Protein AF-A0A950E273-F1 (afdb_monomer)

Foldseek 3Di:
DLVVVLVVVLVVCCVPVNQAFDQFQQLATDGPVLVSVLSNVLSVLLVLLVLLLLLQLLLQCLLVVHNVSSVVVSVVLLVLLVVLQVPFFALVLLLLRSNNSNVQSSQVRHPRRDRPSSVSNNVSSVVSNCVSNVSSVVSVVPDDPPPPDPDDDDDPVSVVVVVVVVVVVSVVSSVCSHDHAQLQAQVLVQVSVQSSLFSLVVVLCVQQPHDDDVPDTWPKGKGKAAPPDHRTGFAKIKIWIWTFDDDPPDPPTDTDTWIWIWGAGSQQKIKTAGDCVRQHDQWDAGNVRDIDGRCNGIRIHGDHSD

Secondary structure (DSSP, 8-state):
-HHHHHHHHHHHHHHHHTT--EE-TTS-EE-HHHHHHHHHHHHHHHHHHHHHHHHHHHHHHHHHT-HHHHHHHHHHHHHHHHHHHHH---HHHHHHSTTGGGGGGGGGGSSS---HHHHHHHHHHHHHHHHHHHHHHHHHHT--SS-----S---THHHHHHHHHHHHHHHHHHHHTTSS--S-BHHHHHHHHHHHHHHHHHHHHHHTT----TT---EEEEEEEESSS-SBSSEEEEEEEEEEE--TT-SS-EEEEEEEEEEE-TTSEEEEE--HHHH--SEEE-TTS-EEE-TTTEEEEE----

Structure (mmCIF, N/CA/C/O backbone):
data_AF-A0A950E273-F1
#
_entry.id   AF-A0A950E273-F1
#
loop_
_atom_site.group_PDB
_atom_site.id
_atom_site.type_symbol
_atom_site.label_atom_id
_atom_site.label_alt_id
_atom_site.label_comp_id
_atom_site.label_asym_id
_atom_site.label_entity_id
_atom_site.label_seq_id
_atom_site.pdbx_PDB_ins_code
_atom_site.Cartn_x
_atom_site.Cartn_y
_atom_site.Cartn_z
_atom_site.occupancy
_atom_site.B_iso_or_equiv
_atom_site.auth_seq_id
_atom_site.auth_comp_id
_atom_site.auth_asym_id
_atom_site.auth_atom_id
_atom_site.pdbx_PDB_model_num
ATOM 1 N N . MET A 1 1 ? 21.286 -9.571 0.169 1.00 80.62 1 MET A N 1
ATOM 2 C CA . MET A 1 1 ? 20.815 -8.384 0.919 1.00 80.62 1 MET A CA 1
ATOM 3 C C . MET A 1 1 ? 19.339 -8.497 1.303 1.00 80.62 1 MET A C 1
ATOM 5 O O . MET A 1 1 ? 19.049 -8.475 2.486 1.00 80.62 1 MET A O 1
ATOM 9 N N . THR A 1 2 ? 18.413 -8.677 0.353 1.00 83.56 2 THR A N 1
ATOM 10 C CA . THR A 1 2 ? 16.958 -8.773 0.620 1.00 83.56 2 THR A CA 1
ATOM 11 C C . THR A 1 2 ? 16.583 -9.858 1.629 1.00 83.56 2 THR A C 1
ATOM 13 O O . THR A 1 2 ? 15.857 -9.578 2.570 1.00 83.56 2 THR A O 1
ATOM 16 N N . LEU A 1 3 ? 17.144 -11.065 1.504 1.00 87.56 3 LEU A N 1
ATOM 17 C CA . LEU A 1 3 ? 16.910 -12.150 2.467 1.00 87.56 3 LEU A CA 1
ATOM 18 C C . LEU A 1 3 ? 17.392 -11.812 3.885 1.00 87.56 3 LEU A C 1
ATOM 20 O O . LEU A 1 3 ? 16.745 -12.195 4.852 1.00 87.56 3 LEU A O 1
ATOM 24 N N . LEU A 1 4 ? 18.499 -11.071 4.012 1.00 90.31 4 LEU A N 1
ATOM 25 C CA . LEU A 1 4 ? 19.020 -10.633 5.311 1.00 90.31 4 LEU A CA 1
ATOM 26 C C . LEU A 1 4 ? 18.093 -9.600 5.953 1.00 90.31 4 LEU A C 1
ATOM 28 O O . LEU A 1 4 ? 17.789 -9.731 7.131 1.00 90.31 4 LEU A O 1
ATOM 32 N N . LEU A 1 5 ? 17.600 -8.628 5.177 1.00 90.06 5 LEU A N 1
ATOM 33 C CA . LEU A 1 5 ? 16.612 -7.644 5.642 1.00 90.06 5 LEU A CA 1
ATOM 34 C C . LEU A 1 5 ? 15.279 -8.311 6.016 1.00 90.06 5 LEU A C 1
ATOM 36 O O . LEU A 1 5 ? 14.646 -7.961 7.015 1.00 90.06 5 LEU A O 1
ATOM 40 N N . GLY A 1 6 ? 14.875 -9.319 5.240 1.00 88.81 6 GLY A N 1
ATOM 41 C CA . GLY A 1 6 ? 13.717 -10.151 5.544 1.00 88.81 6 GLY A CA 1
ATOM 42 C C . GLY A 1 6 ? 13.872 -10.890 6.863 1.00 88.81 6 GLY A C 1
ATOM 43 O O . GLY A 1 6 ? 13.037 -10.747 7.752 1.00 88.81 6 GLY A O 1
ATOM 44 N N . ALA A 1 7 ? 14.983 -11.602 7.037 1.00 91.00 7 ALA A N 1
ATOM 45 C CA . ALA A 1 7 ? 15.278 -12.301 8.279 1.00 91.00 7 ALA A CA 1
ATOM 46 C C . ALA A 1 7 ? 15.378 -11.336 9.471 1.00 91.00 7 ALA A C 1
ATOM 48 O O . ALA A 1 7 ? 14.769 -11.591 10.506 1.00 91.00 7 ALA A O 1
ATOM 49 N N . SER A 1 8 ? 16.079 -10.205 9.331 1.00 93.38 8 SER A N 1
ATOM 50 C CA . SER A 1 8 ? 16.252 -9.247 10.426 1.00 93.38 8 SER A CA 1
ATOM 51 C C . SER A 1 8 ? 14.933 -8.604 10.847 1.00 93.38 8 SER A C 1
ATOM 53 O O . SER A 1 8 ? 14.687 -8.468 12.041 1.00 93.38 8 SER A O 1
ATOM 55 N N . SER A 1 9 ? 14.065 -8.242 9.895 1.00 90.81 9 SER A N 1
ATOM 56 C CA . SER A 1 9 ? 12.744 -7.674 10.204 1.00 90.81 9 SER A CA 1
ATOM 57 C C . SER A 1 9 ? 11.818 -8.690 10.879 1.00 90.81 9 SER A C 1
ATOM 59 O O . SER A 1 9 ? 11.137 -8.343 11.843 1.00 90.81 9 SER A O 1
ATOM 61 N N . LEU A 1 10 ? 11.839 -9.954 10.442 1.00 91.00 10 LEU A N 1
ATOM 62 C CA . LEU A 1 10 ? 11.078 -11.036 11.072 1.00 91.00 10 LEU A CA 1
ATOM 63 C C . LEU A 1 10 ? 11.570 -11.325 12.495 1.00 91.00 10 LEU A C 1
ATOM 65 O O . LEU A 1 10 ? 10.756 -11.424 13.413 1.00 91.00 10 LEU A O 1
ATOM 69 N N . ILE A 1 11 ? 12.889 -11.407 12.694 1.00 91.69 11 ILE A N 1
ATOM 70 C CA . ILE A 1 11 ? 13.495 -11.608 14.018 1.00 91.69 11 ILE A CA 1
ATOM 71 C C . ILE A 1 11 ? 13.160 -10.429 14.934 1.00 91.69 11 ILE A C 1
ATOM 73 O O . ILE A 1 11 ? 12.719 -10.644 16.059 1.00 91.69 11 ILE A O 1
ATOM 77 N N . ALA A 1 12 ? 13.298 -9.190 14.455 1.00 90.44 12 ALA A N 1
ATOM 78 C CA . ALA A 1 12 ? 12.942 -8.006 15.230 1.00 90.44 12 ALA A CA 1
ATOM 79 C C . ALA A 1 12 ? 11.455 -8.007 15.622 1.00 90.44 12 ALA A C 1
ATOM 81 O O . ALA A 1 12 ? 11.131 -7.741 16.776 1.00 90.44 12 ALA A O 1
ATOM 82 N N . GLY A 1 13 ? 10.554 -8.367 14.701 1.00 86.81 13 GLY A N 1
ATOM 83 C CA . GLY A 1 13 ? 9.124 -8.497 14.988 1.00 86.81 13 GLY A CA 1
ATOM 84 C C . GLY A 1 13 ? 8.827 -9.557 16.052 1.00 86.81 13 GLY A C 1
ATOM 85 O O . GLY A 1 13 ? 8.054 -9.301 16.972 1.00 86.81 13 GLY A O 1
ATOM 86 N N . LEU A 1 14 ? 9.491 -10.714 15.979 1.00 90.06 14 LEU A N 1
ATOM 87 C CA . LEU A 1 14 ? 9.375 -11.772 16.986 1.00 90.06 14 LEU A CA 1
ATOM 88 C C . LEU A 1 14 ? 9.888 -11.330 18.360 1.00 90.06 14 LEU A C 1
ATOM 90 O O . LEU A 1 14 ? 9.247 -11.625 19.364 1.00 90.06 14 LEU A O 1
ATOM 94 N N . VAL A 1 15 ? 11.008 -10.608 18.410 1.00 91.88 15 VAL A N 1
ATOM 95 C CA . VAL A 1 15 ? 11.603 -10.129 19.668 1.00 91.88 15 VAL A CA 1
ATOM 96 C C . VAL A 1 15 ? 10.765 -9.013 20.298 1.00 91.88 15 VAL A C 1
ATOM 98 O O . VAL A 1 15 ? 10.577 -9.009 21.511 1.00 91.88 15 VAL A O 1
ATOM 101 N N . LEU A 1 16 ? 10.247 -8.076 19.496 1.00 87.56 16 LEU A N 1
ATOM 102 C CA . LEU A 1 16 ? 9.512 -6.906 19.992 1.00 87.56 16 LEU A CA 1
ATOM 103 C C . LEU A 1 16 ? 8.042 -7.203 20.314 1.00 87.56 16 LEU A C 1
ATOM 105 O O . LEU A 1 16 ? 7.515 -6.672 21.289 1.00 87.56 16 LEU A O 1
ATOM 109 N N . VAL A 1 17 ? 7.368 -8.013 19.491 1.00 85.56 17 VAL A N 1
ATOM 110 C CA . VAL A 1 17 ? 5.922 -8.277 19.616 1.00 85.56 17 VAL A CA 1
ATOM 111 C C . VAL A 1 17 ? 5.639 -9.640 20.247 1.00 85.56 17 VAL A C 1
ATOM 113 O O . VAL A 1 17 ? 4.625 -9.809 20.924 1.00 85.56 17 VAL A O 1
ATOM 116 N N . GLY A 1 18 ? 6.515 -10.626 20.055 1.00 85.44 18 GLY A N 1
ATOM 117 C CA . GLY A 1 18 ? 6.329 -11.973 20.592 1.00 85.44 18 GLY A CA 1
ATOM 118 C C . GLY A 1 18 ? 5.072 -12.668 20.059 1.00 85.44 18 GLY A C 1
ATOM 119 O O . GLY A 1 18 ? 4.736 -12.586 18.879 1.00 85.44 18 GLY A O 1
ATOM 120 N N . ALA A 1 19 ? 4.367 -13.374 20.946 1.00 85.69 19 ALA A N 1
ATOM 121 C CA . ALA A 1 19 ? 3.166 -14.151 20.621 1.00 85.69 19 ALA A CA 1
ATOM 122 C C . ALA A 1 19 ? 1.853 -13.342 20.721 1.00 85.69 19 ALA A C 1
ATOM 124 O O . ALA A 1 19 ? 0.769 -13.921 20.819 1.00 85.69 19 ALA A O 1
ATOM 125 N N . HIS A 1 20 ? 1.923 -12.009 20.731 1.00 85.69 20 HIS A N 1
ATOM 126 C CA . HIS A 1 20 ? 0.742 -11.156 20.843 1.00 85.69 20 HIS A CA 1
ATOM 127 C C . HIS A 1 20 ? 0.031 -10.992 19.496 1.00 85.69 20 HIS A C 1
ATOM 129 O O . HIS A 1 20 ? 0.669 -10.822 18.460 1.00 85.69 20 HIS A O 1
ATOM 135 N N . ALA A 1 21 ? -1.304 -11.053 19.501 1.00 87.50 21 ALA A N 1
ATOM 136 C CA . ALA A 1 21 ? -2.101 -10.809 18.301 1.00 87.50 21 ALA A CA 1
ATOM 137 C C . ALA A 1 21 ? -1.913 -9.363 17.815 1.00 87.50 21 ALA A C 1
ATOM 139 O O . ALA A 1 21 ? -1.885 -8.435 18.623 1.00 87.50 21 ALA A O 1
ATOM 140 N N . LEU A 1 22 ? -1.815 -9.178 16.497 1.00 88.06 22 LEU A N 1
ATOM 141 C CA . LEU A 1 22 ? -1.609 -7.867 15.880 1.00 88.06 22 LEU A CA 1
ATOM 142 C C . LEU A 1 22 ? -2.856 -7.420 15.125 1.00 88.06 22 LEU A C 1
ATOM 144 O O . LEU A 1 22 ? -3.582 -8.238 14.559 1.00 88.06 22 LEU A O 1
ATOM 148 N N . VAL A 1 23 ? -3.072 -6.110 15.081 1.00 90.06 23 VAL A N 1
ATOM 149 C CA . VAL A 1 23 ? -4.131 -5.499 14.275 1.00 90.06 23 VAL A CA 1
ATOM 150 C C . VAL A 1 23 ? -3.709 -5.515 12.807 1.00 90.06 23 VAL A C 1
ATOM 152 O O . VAL A 1 23 ? -2.601 -5.105 12.469 1.00 90.06 23 VAL A O 1
ATOM 155 N N . ASN A 1 24 ? -4.577 -6.027 11.940 1.00 91.88 24 ASN A N 1
ATOM 156 C CA . ASN A 1 24 ? -4.358 -6.046 10.497 1.00 91.88 24 ASN A CA 1
ATOM 157 C C . ASN A 1 24 ? -4.830 -4.740 9.825 1.00 91.88 24 ASN A C 1
ATOM 159 O O . ASN A 1 24 ? -5.367 -3.854 10.489 1.00 91.88 24 ASN A O 1
ATOM 163 N N . LEU A 1 25 ? -4.678 -4.616 8.502 1.00 90.56 25 LEU A N 1
ATOM 164 C CA . LEU A 1 25 ? -5.137 -3.441 7.736 1.00 90.56 25 LEU A CA 1
ATOM 1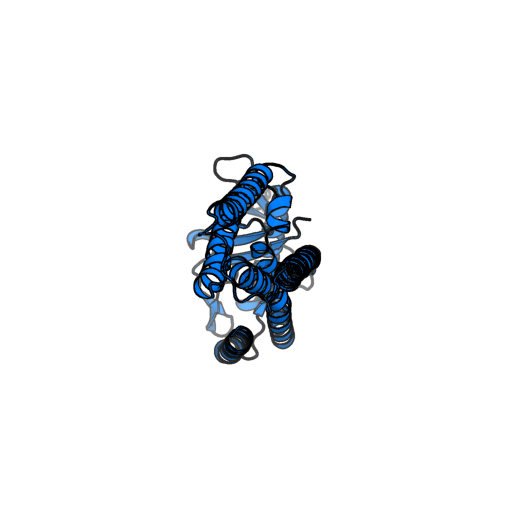65 C C . LEU A 1 25 ? -6.670 -3.372 7.607 1.00 90.56 25 LEU A C 1
ATOM 167 O O . LEU A 1 25 ? -7.197 -2.545 6.873 1.00 90.56 25 LEU A O 1
ATOM 171 N N . SER A 1 26 ? -7.389 -4.256 8.299 1.00 88.50 26 SER A N 1
ATOM 172 C CA . SER A 1 26 ? -8.829 -4.174 8.510 1.00 88.50 26 SER A CA 1
ATOM 173 C C . SER A 1 26 ? -9.211 -3.974 9.983 1.00 88.50 26 SER A C 1
ATOM 175 O O . SER A 1 26 ? -10.309 -4.349 10.397 1.00 88.50 26 SER A O 1
ATOM 177 N N . GLY A 1 27 ? -8.308 -3.473 10.828 1.00 86.00 27 GLY A N 1
ATOM 178 C CA . GLY A 1 27 ? -8.648 -3.180 12.222 1.00 86.00 27 GLY A CA 1
ATOM 179 C C . GLY A 1 27 ? -9.013 -4.412 13.065 1.00 86.00 27 GLY A C 1
ATOM 180 O O . GLY A 1 27 ? -9.563 -4.262 14.154 1.00 86.00 27 GLY A O 1
ATOM 181 N N . VAL A 1 28 ? -8.729 -5.630 12.583 1.00 89.00 28 VAL A N 1
ATOM 182 C CA . VAL A 1 28 ? -9.054 -6.895 13.261 1.00 89.00 28 VAL A CA 1
ATOM 183 C C . VAL A 1 28 ? -7.786 -7.539 13.813 1.00 89.00 28 VAL A C 1
ATOM 185 O O . VAL A 1 28 ? -6.755 -7.603 13.137 1.00 89.00 28 VAL A O 1
ATOM 188 N N . LEU A 1 29 ? -7.874 -8.075 15.032 1.00 90.00 29 LEU A N 1
ATOM 189 C CA . LEU A 1 29 ? -6.807 -8.881 15.618 1.00 90.00 29 LEU A CA 1
ATOM 190 C C . LEU A 1 29 ? -6.603 -10.174 14.826 1.00 90.00 29 LEU A C 1
ATOM 192 O O . LEU A 1 29 ? -7.515 -10.978 14.650 1.00 90.00 29 LEU A O 1
ATOM 196 N N . THR A 1 30 ? -5.374 -10.380 14.375 1.00 91.56 30 THR A N 1
ATOM 197 C CA . THR A 1 30 ? -4.950 -11.551 13.612 1.00 91.56 30 THR A CA 1
ATOM 198 C C . THR A 1 30 ? -3.894 -12.318 14.397 1.00 91.56 30 THR A C 1
ATOM 200 O O . THR A 1 30 ? -3.083 -11.730 15.118 1.00 91.56 30 THR A O 1
ATOM 203 N N . SER A 1 31 ? -3.910 -13.649 14.278 1.00 92.75 31 SER A N 1
ATOM 204 C CA . SER A 1 31 ? -2.966 -14.503 14.995 1.00 92.75 31 SER A CA 1
ATOM 205 C C . SER A 1 31 ? -1.511 -14.195 14.598 1.00 92.75 31 SER A C 1
ATOM 207 O O . SER A 1 31 ? -1.240 -13.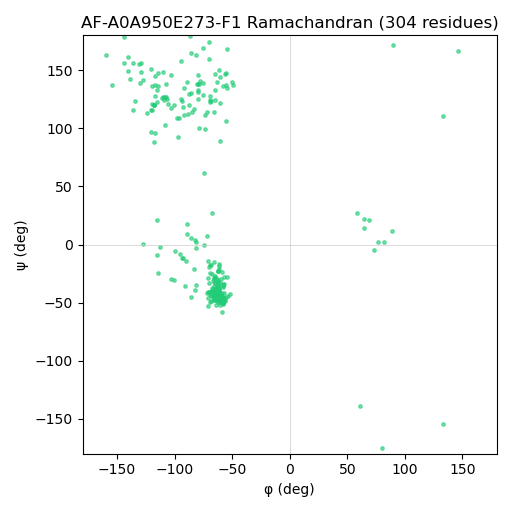931 13.420 1.00 92.75 31 SER A O 1
ATOM 209 N N . PRO A 1 32 ? -0.557 -14.274 15.546 1.00 90.88 32 PRO A N 1
ATOM 210 C CA . PRO A 1 32 ? 0.851 -13.975 15.276 1.00 90.88 32 PRO A CA 1
ATOM 211 C C . PRO A 1 32 ? 1.431 -14.845 14.155 1.00 90.88 32 PRO A C 1
ATOM 213 O O . PRO A 1 32 ? 2.112 -14.341 13.270 1.00 90.88 32 PRO A O 1
ATOM 216 N N . GLY A 1 33 ? 1.102 -16.144 14.144 1.00 90.75 33 GLY A N 1
ATOM 217 C CA . GLY A 1 33 ? 1.584 -17.081 13.124 1.00 90.75 33 GLY A CA 1
ATOM 218 C C . GLY A 1 33 ? 1.116 -16.721 11.712 1.00 90.75 33 GLY A C 1
ATOM 219 O O . GLY A 1 33 ? 1.899 -16.791 10.767 1.00 90.75 33 GLY A O 1
ATOM 220 N N . ARG A 1 34 ? -0.134 -16.256 11.565 1.00 92.62 34 ARG A N 1
ATOM 221 C CA . ARG A 1 34 ? -0.638 -15.770 10.276 1.00 92.62 34 ARG A CA 1
ATOM 222 C C . ARG A 1 34 ? 0.078 -14.490 9.857 1.00 92.62 34 ARG A C 1
ATOM 224 O O . ARG A 1 34 ? 0.478 -14.393 8.704 1.00 92.62 34 ARG A O 1
ATOM 231 N N . MET A 1 35 ? 0.279 -13.541 10.770 1.00 91.88 35 MET A N 1
ATOM 232 C CA . MET A 1 35 ? 1.007 -12.303 10.465 1.00 91.88 35 MET A CA 1
ATOM 233 C C . MET A 1 35 ? 2.458 -12.576 10.057 1.00 91.88 35 MET A C 1
ATOM 235 O O . MET A 1 35 ? 2.934 -12.000 9.086 1.00 91.88 35 MET A O 1
ATOM 239 N N . LEU A 1 36 ? 3.136 -13.510 10.728 1.00 92.12 36 LEU A N 1
ATOM 240 C CA . LEU A 1 36 ? 4.488 -13.934 10.367 1.00 92.12 36 LEU A CA 1
ATOM 241 C C . LEU A 1 36 ? 4.535 -14.533 8.958 1.00 92.12 36 LEU A C 1
ATOM 243 O O . LEU A 1 36 ? 5.383 -14.145 8.154 1.00 92.12 36 LEU A O 1
ATOM 247 N N . ALA A 1 37 ? 3.603 -15.438 8.641 1.00 93.38 37 ALA A N 1
ATOM 248 C CA . ALA A 1 37 ? 3.506 -16.037 7.313 1.00 93.38 37 ALA A CA 1
ATOM 249 C C . ALA A 1 37 ? 3.233 -14.982 6.228 1.00 93.38 37 ALA A C 1
ATOM 251 O O . ALA A 1 37 ? 3.892 -14.988 5.191 1.00 93.38 37 ALA A O 1
ATOM 252 N N . LEU A 1 38 ? 2.317 -14.039 6.478 1.00 94.00 38 LEU A N 1
ATOM 253 C CA . LEU A 1 38 ? 2.014 -12.945 5.550 1.00 94.00 38 LEU A CA 1
ATOM 254 C C . LEU A 1 38 ? 3.227 -12.037 5.314 1.00 94.00 38 LEU A C 1
ATOM 256 O O . LEU A 1 38 ? 3.509 -11.681 4.170 1.00 94.00 38 LEU A O 1
ATOM 260 N N . THR A 1 39 ? 3.992 -11.715 6.358 1.00 93.44 39 THR A N 1
ATOM 261 C CA . THR A 1 39 ? 5.232 -10.936 6.225 1.00 93.44 39 THR A CA 1
ATOM 262 C C . THR A 1 39 ? 6.278 -11.685 5.399 1.00 93.44 39 THR A C 1
ATOM 264 O O . THR A 1 39 ? 6.898 -11.093 4.516 1.00 93.44 39 THR A O 1
ATOM 267 N N . ALA A 1 40 ? 6.448 -12.993 5.616 1.00 93.06 40 ALA A N 1
ATOM 268 C CA . ALA A 1 40 ? 7.359 -13.811 4.812 1.00 93.06 40 ALA A CA 1
ATOM 269 C C . ALA A 1 40 ? 6.935 -13.865 3.331 1.00 93.06 40 ALA A C 1
ATOM 271 O O . ALA A 1 40 ? 7.767 -13.674 2.444 1.00 93.06 40 ALA A O 1
ATOM 272 N N . VAL A 1 41 ? 5.639 -14.049 3.054 1.00 94.38 41 VAL A N 1
ATOM 273 C CA . VAL A 1 41 ? 5.083 -14.008 1.689 1.00 94.38 41 VAL A CA 1
ATOM 274 C C . VAL A 1 41 ? 5.303 -12.640 1.040 1.00 94.38 41 VAL A C 1
ATOM 276 O O . VAL A 1 41 ? 5.672 -12.571 -0.129 1.00 94.38 41 VAL A O 1
ATOM 279 N N . SER A 1 42 ? 5.151 -11.555 1.796 1.00 93.94 42 SER A N 1
ATOM 280 C CA . SER A 1 42 ? 5.375 -10.192 1.296 1.00 93.94 42 SER A CA 1
ATOM 281 C C . SER A 1 42 ? 6.825 -9.979 0.862 1.00 93.94 42 SER A C 1
ATOM 283 O O . SER A 1 42 ? 7.075 -9.451 -0.219 1.00 93.94 42 SER A O 1
ATOM 285 N N . TRP A 1 43 ? 7.791 -10.488 1.635 1.00 94.00 43 TRP A N 1
ATOM 286 C CA . TRP A 1 43 ? 9.201 -10.484 1.236 1.00 94.00 43 TRP A CA 1
ATOM 287 C C . TRP A 1 43 ? 9.464 -11.276 -0.046 1.00 94.00 43 TRP A C 1
ATOM 289 O O . TRP A 1 43 ? 10.252 -10.823 -0.877 1.00 94.00 43 TRP A O 1
ATOM 299 N N . LEU A 1 44 ? 8.803 -12.425 -0.229 1.00 92.94 44 LEU A N 1
ATOM 300 C CA . LEU A 1 44 ? 8.914 -13.214 -1.460 1.00 92.94 44 LEU A CA 1
ATOM 301 C C . LEU A 1 44 ? 8.350 -12.462 -2.670 1.00 92.94 44 LEU A C 1
ATOM 303 O O . LEU A 1 44 ? 8.984 -12.458 -3.722 1.00 92.94 44 LEU A O 1
ATOM 307 N N . ILE A 1 45 ? 7.210 -11.783 -2.516 1.00 93.06 45 ILE A N 1
ATOM 308 C CA . ILE A 1 45 ? 6.613 -10.955 -3.577 1.00 93.06 45 ILE A CA 1
ATOM 309 C C . ILE A 1 45 ? 7.576 -9.834 -3.984 1.00 93.06 45 ILE A C 1
ATOM 311 O O . ILE A 1 45 ? 7.806 -9.629 -5.175 1.00 93.06 45 ILE A O 1
ATOM 315 N N . CYS A 1 46 ? 8.226 -9.181 -3.017 1.00 93.25 46 CYS A N 1
ATOM 316 C CA . CYS A 1 46 ? 9.201 -8.119 -3.276 1.00 93.25 46 CYS A CA 1
ATOM 317 C C . CYS A 1 46 ? 10.481 -8.594 -3.991 1.00 93.25 46 CYS A C 1
ATOM 319 O O . CYS A 1 46 ? 11.218 -7.762 -4.521 1.00 93.25 46 CYS A O 1
ATOM 321 N N . LEU A 1 47 ? 10.774 -9.902 -4.058 1.00 93.44 47 LEU A N 1
ATOM 322 C CA . LEU A 1 47 ? 11.931 -10.396 -4.819 1.00 93.44 47 LEU A CA 1
ATOM 323 C C . LEU A 1 47 ? 11.786 -10.139 -6.318 1.00 93.44 47 LEU A C 1
ATOM 325 O O . LEU A 1 47 ? 12.780 -9.896 -6.997 1.00 93.44 47 LEU A O 1
ATOM 329 N N . LEU A 1 48 ? 10.565 -10.175 -6.839 1.00 93.06 48 LEU A N 1
ATOM 330 C CA . LEU A 1 48 ? 10.318 -10.050 -8.266 1.00 93.06 48 LEU A CA 1
ATOM 331 C C . LEU A 1 48 ? 10.615 -8.638 -8.819 1.00 93.06 48 LEU A C 1
ATOM 333 O O . LEU A 1 48 ? 11.385 -8.548 -9.779 1.00 93.06 48 LEU A O 1
ATOM 337 N N . PRO A 1 49 ? 10.125 -7.530 -8.222 1.00 92.62 49 PRO A N 1
ATOM 338 C CA . PRO A 1 49 ? 10.528 -6.191 -8.650 1.00 92.62 49 PRO A CA 1
ATOM 339 C C . PRO A 1 49 ? 12.012 -5.908 -8.379 1.00 92.62 49 PRO A C 1
ATOM 341 O O . PRO A 1 49 ? 12.657 -5.215 -9.168 1.00 92.62 49 PRO A O 1
ATOM 344 N N . VAL A 1 50 ? 12.614 -6.505 -7.338 1.00 93.94 50 VAL A N 1
ATOM 345 C CA . VAL A 1 50 ? 14.078 -6.457 -7.149 1.00 93.94 50 VAL A CA 1
ATOM 346 C C . VAL A 1 50 ? 14.790 -7.102 -8.337 1.00 93.94 50 VAL A C 1
ATOM 348 O O . VAL A 1 50 ? 15.710 -6.504 -8.895 1.00 93.94 50 VAL A O 1
ATOM 351 N N . LEU A 1 51 ? 14.348 -8.284 -8.776 1.00 94.81 51 LEU A N 1
ATOM 352 C CA . LEU A 1 51 ? 14.906 -8.947 -9.952 1.00 94.81 51 LEU A CA 1
ATOM 353 C C . LEU A 1 51 ? 14.727 -8.101 -11.220 1.00 94.81 51 LEU A C 1
ATOM 355 O O . LEU A 1 51 ? 15.664 -7.999 -12.014 1.00 94.81 51 LEU A O 1
ATOM 359 N N . ALA A 1 52 ? 13.595 -7.412 -11.378 1.00 91.56 52 ALA A N 1
ATOM 360 C CA . ALA A 1 52 ? 13.387 -6.472 -12.478 1.00 91.56 52 ALA A CA 1
ATOM 361 C C . ALA A 1 52 ? 14.431 -5.338 -12.470 1.00 91.56 52 ALA A C 1
ATOM 363 O O . ALA A 1 52 ? 15.119 -5.145 -13.478 1.00 91.56 52 ALA A O 1
ATOM 364 N N . TYR A 1 53 ? 14.664 -4.676 -11.332 1.00 92.38 53 TYR A N 1
ATOM 365 C CA . TYR A 1 53 ? 15.722 -3.661 -11.212 1.00 92.38 53 TYR A CA 1
ATOM 366 C C . TYR A 1 53 ? 17.131 -4.229 -11.437 1.00 92.38 53 TYR A C 1
ATOM 368 O O . TYR A 1 53 ? 17.960 -3.578 -12.075 1.00 92.38 53 TYR A O 1
ATOM 376 N N . THR A 1 54 ? 17.415 -5.458 -10.992 1.00 94.25 54 THR A N 1
ATOM 377 C CA . THR A 1 54 ? 18.713 -6.097 -11.280 1.00 94.25 54 THR A CA 1
ATOM 378 C C . THR A 1 54 ? 18.887 -6.425 -12.764 1.00 94.25 54 THR A C 1
ATOM 380 O O . THR A 1 54 ? 19.969 -6.232 -13.311 1.00 94.25 54 THR A O 1
ATOM 383 N N . SER A 1 55 ? 17.827 -6.849 -13.457 1.00 92.44 55 SER A N 1
ATOM 384 C CA . SER A 1 55 ? 17.874 -7.101 -14.902 1.00 92.44 55 SER A CA 1
ATOM 385 C C . SER A 1 55 ? 18.113 -5.811 -15.691 1.00 92.44 55 SER A C 1
ATOM 387 O O . SER A 1 55 ? 18.868 -5.807 -16.666 1.00 92.44 55 SER A O 1
ATOM 389 N N . LEU A 1 56 ? 17.548 -4.695 -15.221 1.00 90.31 56 LEU A N 1
ATOM 390 C CA . LEU A 1 56 ? 17.814 -3.364 -15.752 1.00 90.31 56 LEU A CA 1
ATOM 391 C C . LEU A 1 56 ? 19.275 -2.949 -15.514 1.00 90.31 56 LEU A C 1
ATOM 393 O O . LEU A 1 56 ? 19.912 -2.424 -16.424 1.00 90.31 56 LEU A O 1
ATOM 397 N N . ALA A 1 57 ? 19.832 -3.247 -14.335 1.00 92.31 57 ALA A N 1
ATOM 398 C CA . ALA A 1 57 ? 21.244 -3.013 -14.018 1.00 92.31 57 ALA A CA 1
ATOM 399 C C . ALA A 1 57 ? 22.170 -3.738 -15.003 1.00 92.31 57 ALA A C 1
ATOM 401 O O . ALA A 1 57 ? 23.110 -3.150 -15.547 1.00 92.31 57 ALA A O 1
ATOM 402 N N . ILE A 1 58 ? 21.858 -5.010 -15.278 1.00 92.62 58 ILE A N 1
ATOM 403 C CA . ILE A 1 58 ? 22.564 -5.831 -16.265 1.00 92.62 58 ILE A CA 1
ATOM 404 C C . ILE A 1 58 ? 22.461 -5.184 -17.646 1.00 92.62 58 ILE A C 1
ATOM 406 O O . ILE A 1 58 ? 23.488 -4.987 -18.293 1.00 92.62 58 ILE A O 1
ATOM 410 N N . LEU A 1 59 ? 21.261 -4.787 -18.081 1.00 88.38 59 LEU A N 1
ATOM 411 C CA . LEU A 1 59 ? 21.071 -4.142 -19.379 1.00 88.38 59 LEU A CA 1
ATOM 412 C C . LEU A 1 59 ? 21.911 -2.870 -19.523 1.00 88.38 59 LEU A C 1
ATOM 414 O O . LEU A 1 59 ? 22.616 -2.721 -20.523 1.00 88.38 59 LEU A O 1
ATOM 418 N N . VAL A 1 60 ? 21.872 -1.971 -18.536 1.00 86.56 60 VAL A N 1
ATOM 419 C CA . VAL A 1 60 ? 22.632 -0.713 -18.578 1.00 86.56 60 VAL A CA 1
ATOM 420 C C . VAL A 1 60 ? 24.135 -0.986 -18.563 1.00 86.56 60 VAL A C 1
ATOM 422 O O . VAL A 1 60 ? 24.867 -0.400 -19.364 1.00 86.56 60 VAL A O 1
ATOM 425 N N . SER A 1 61 ? 24.600 -1.920 -17.730 1.00 88.50 61 SER A N 1
ATOM 426 C CA . SER A 1 61 ? 26.006 -2.338 -17.688 1.00 88.50 61 SER A CA 1
ATOM 427 C C . SER A 1 61 ? 26.474 -2.865 -19.048 1.00 88.50 61 SER A C 1
ATOM 429 O O . SER A 1 61 ? 27.459 -2.387 -19.619 1.00 88.50 61 SER A O 1
ATOM 431 N N . VAL A 1 62 ? 25.711 -3.794 -19.631 1.00 87.38 62 VAL A N 1
ATOM 432 C CA . VAL A 1 62 ? 26.023 -4.411 -20.923 1.00 87.38 62 VAL A CA 1
ATOM 433 C C . VAL A 1 62 ? 26.011 -3.369 -22.028 1.00 87.38 62 VAL A C 1
ATOM 435 O O . VAL A 1 62 ? 26.968 -3.307 -22.800 1.00 87.38 62 VAL A O 1
ATOM 438 N N . ALA A 1 63 ? 24.975 -2.533 -22.101 1.00 84.62 63 ALA A N 1
ATOM 439 C CA . ALA A 1 63 ? 24.824 -1.514 -23.133 1.00 84.62 63 ALA A CA 1
ATOM 440 C C . ALA A 1 63 ? 25.959 -0.479 -23.096 1.00 84.62 63 ALA A C 1
ATOM 442 O O . ALA A 1 63 ? 26.510 -0.148 -24.147 1.00 84.62 63 ALA A O 1
ATOM 443 N N . THR A 1 64 ? 26.349 -0.028 -21.902 1.00 81.94 64 THR A N 1
ATOM 444 C CA . THR A 1 64 ? 27.343 1.044 -21.712 1.00 81.94 64 THR A CA 1
ATOM 445 C C . THR A 1 64 ? 28.787 0.556 -21.611 1.00 81.94 64 THR A C 1
ATOM 447 O O . THR A 1 64 ? 29.701 1.364 -21.742 1.00 81.94 64 THR A O 1
ATOM 450 N N . ARG A 1 65 ? 29.006 -0.752 -21.406 1.00 84.75 65 ARG A N 1
ATOM 451 C CA . ARG A 1 65 ? 30.320 -1.343 -21.079 1.00 84.75 65 ARG A CA 1
ATOM 452 C C . ARG A 1 65 ? 30.930 -0.755 -19.799 1.00 84.75 65 ARG A C 1
ATOM 454 O O . ARG A 1 65 ? 32.148 -0.722 -19.659 1.00 84.75 65 ARG A O 1
ATOM 461 N N . ASN A 1 66 ? 30.092 -0.283 -18.876 1.00 84.19 66 ASN A N 1
ATOM 462 C CA . ASN A 1 66 ? 30.531 0.338 -17.634 1.00 84.19 66 ASN A CA 1
ATOM 463 C C . ASN A 1 66 ? 29.699 -0.170 -16.448 1.00 84.19 66 ASN A C 1
ATOM 465 O O . ASN A 1 66 ? 28.499 0.097 -16.351 1.00 84.19 66 ASN A O 1
ATOM 469 N N . GLY A 1 67 ? 30.359 -0.861 -15.514 1.00 85.94 67 GLY A N 1
ATOM 470 C CA . GLY A 1 67 ? 29.721 -1.377 -14.302 1.00 85.94 67 GLY A CA 1
ATOM 471 C C . GLY A 1 67 ? 29.150 -0.279 -13.398 1.00 85.94 67 GLY A C 1
ATOM 472 O O . GLY A 1 67 ? 28.096 -0.481 -12.802 1.00 85.94 67 GLY A O 1
ATOM 473 N N . ILE A 1 68 ? 29.773 0.907 -13.361 1.00 88.75 68 ILE A N 1
ATOM 474 C CA . ILE A 1 68 ? 29.295 2.057 -12.574 1.00 88.75 68 ILE A CA 1
ATOM 475 C C . ILE A 1 68 ? 27.933 2.521 -13.098 1.00 88.75 68 ILE A C 1
ATOM 477 O O . ILE A 1 68 ? 27.003 2.721 -12.320 1.00 88.75 68 ILE A O 1
ATOM 481 N N . LEU A 1 69 ? 27.780 2.629 -14.422 1.00 83.06 69 LEU A N 1
ATOM 482 C CA . LEU A 1 69 ? 26.494 2.979 -15.033 1.00 83.06 69 LEU A CA 1
ATOM 483 C C . LEU A 1 69 ? 25.453 1.875 -14.825 1.00 83.06 69 LEU A C 1
ATOM 485 O O . LEU A 1 69 ? 24.277 2.185 -14.654 1.00 83.06 69 LEU A O 1
ATOM 489 N N . GLY A 1 70 ? 25.880 0.610 -14.760 1.00 86.12 70 GLY A N 1
ATOM 490 C CA . GLY A 1 70 ? 25.029 -0.511 -14.359 1.00 86.12 70 GLY A CA 1
ATOM 491 C C . GLY A 1 70 ? 24.393 -0.337 -12.977 1.00 86.12 70 GLY A C 1
ATOM 492 O O . GLY A 1 70 ? 23.250 -0.733 -12.790 1.00 86.12 70 GLY A O 1
ATOM 493 N N . VAL A 1 71 ? 25.092 0.297 -12.031 1.00 89.50 71 VAL A N 1
ATOM 494 C CA . VAL A 1 71 ? 24.565 0.578 -10.684 1.00 89.50 71 VAL A CA 1
ATOM 495 C C . VAL A 1 71 ? 23.762 1.883 -10.649 1.00 89.50 71 VAL A C 1
ATOM 497 O O . VAL A 1 71 ? 22.666 1.916 -10.092 1.00 89.50 71 VAL A O 1
ATOM 500 N N . LEU A 1 72 ? 24.273 2.955 -11.263 1.00 89.31 72 LEU A N 1
ATOM 501 C CA . LEU A 1 72 ? 23.622 4.272 -11.242 1.00 89.31 72 LEU A CA 1
ATOM 502 C C . LEU A 1 72 ? 22.326 4.316 -12.064 1.00 89.31 72 LEU A C 1
ATOM 504 O O . LEU A 1 72 ? 21.394 5.023 -11.694 1.00 89.31 72 LEU A O 1
ATOM 508 N N . GLY A 1 73 ? 22.242 3.562 -13.163 1.00 86.12 73 GLY A N 1
ATOM 509 C CA . GLY A 1 73 ? 21.073 3.547 -14.046 1.00 86.12 73 GLY A CA 1
ATOM 510 C C . GLY A 1 73 ? 19.778 3.144 -13.328 1.00 86.12 73 GLY A C 1
ATOM 511 O O . GLY A 1 73 ? 18.841 3.942 -13.298 1.00 86.12 73 GLY A O 1
ATOM 512 N N . PRO A 1 74 ? 19.711 1.951 -12.708 1.00 88.62 74 PRO A N 1
ATOM 513 C CA . PRO A 1 74 ? 18.556 1.522 -11.921 1.00 88.62 74 PRO A CA 1
ATOM 514 C C . PRO A 1 74 ? 18.219 2.471 -10.773 1.00 88.62 74 PRO A C 1
ATOM 516 O O . PRO A 1 74 ? 17.042 2.688 -10.515 1.00 88.62 74 PRO A O 1
ATOM 519 N N . LEU A 1 75 ? 19.227 3.061 -10.118 1.00 90.12 75 LEU A N 1
ATOM 520 C CA . LEU A 1 75 ? 19.015 4.037 -9.048 1.00 90.12 75 LEU A CA 1
ATOM 521 C C . LEU A 1 75 ? 18.269 5.276 -9.562 1.00 90.12 75 LEU A C 1
ATOM 523 O O . LEU A 1 75 ? 17.286 5.694 -8.958 1.00 90.12 75 LEU A O 1
ATOM 527 N N . LEU A 1 76 ? 18.701 5.840 -10.693 1.00 87.69 76 LEU A N 1
ATOM 528 C CA . LEU A 1 76 ? 18.030 6.989 -11.305 1.00 87.69 76 LEU A CA 1
ATOM 529 C C . LEU A 1 76 ? 16.609 6.639 -11.752 1.00 87.69 76 LEU A C 1
ATOM 531 O O . LEU A 1 76 ? 15.691 7.424 -11.528 1.00 87.69 76 LEU A O 1
ATOM 535 N N . VAL A 1 77 ? 16.413 5.456 -12.342 1.00 85.62 77 VAL A N 1
ATOM 536 C CA . VAL A 1 77 ? 15.076 4.987 -12.730 1.00 85.62 77 VAL A CA 1
ATOM 537 C C . VAL A 1 77 ? 14.178 4.837 -11.504 1.00 85.62 77 VAL A C 1
ATOM 539 O O . VAL A 1 77 ? 13.058 5.329 -11.541 1.00 85.62 77 VAL A O 1
ATOM 542 N N . ALA A 1 78 ? 14.674 4.255 -10.409 1.00 87.56 78 ALA A N 1
ATOM 543 C CA . ALA A 1 78 ? 13.918 4.113 -9.166 1.00 87.56 78 ALA A CA 1
ATOM 544 C C . ALA A 1 78 ? 13.522 5.472 -8.561 1.00 87.56 78 ALA A C 1
ATOM 546 O O . ALA A 1 78 ? 12.388 5.647 -8.121 1.00 87.56 78 ALA A O 1
ATOM 547 N N . LEU A 1 79 ? 14.421 6.462 -8.589 1.00 87.75 79 LEU A N 1
ATOM 548 C CA . LEU A 1 79 ? 14.108 7.824 -8.139 1.00 87.75 79 LEU A CA 1
ATOM 549 C C . LEU A 1 79 ? 13.032 8.480 -9.014 1.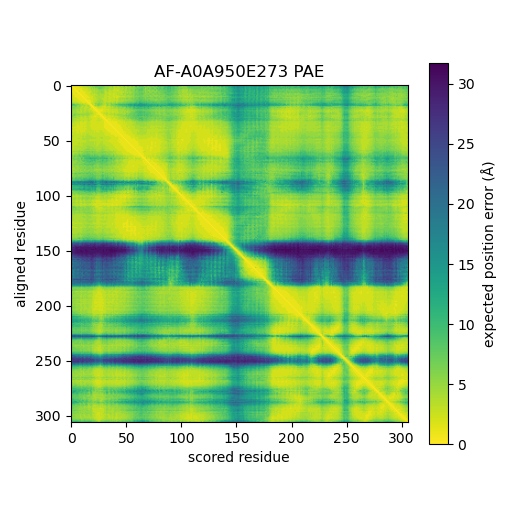00 87.75 79 LEU A C 1
ATOM 551 O O . LEU A 1 79 ? 12.134 9.143 -8.497 1.00 87.75 79 LEU A O 1
ATOM 555 N N . ILE A 1 80 ? 13.091 8.271 -10.331 1.00 82.50 80 ILE A N 1
ATOM 556 C CA . ILE A 1 80 ? 12.071 8.770 -11.260 1.00 82.50 80 ILE A CA 1
ATOM 557 C C . ILE A 1 80 ? 10.727 8.091 -10.995 1.00 82.50 80 ILE A C 1
ATOM 559 O O . ILE A 1 80 ? 9.718 8.784 -10.915 1.00 82.50 80 ILE A O 1
ATOM 563 N N . THR A 1 81 ? 10.691 6.766 -10.823 1.00 81.38 81 THR A N 1
ATOM 564 C CA . THR A 1 81 ? 9.436 6.065 -10.520 1.00 81.38 81 THR A CA 1
ATOM 565 C C . THR A 1 81 ? 8.850 6.530 -9.193 1.00 81.38 81 THR A C 1
ATOM 567 O O . THR A 1 81 ? 7.661 6.800 -9.130 1.00 81.38 81 THR A O 1
ATOM 570 N N . GLN A 1 82 ? 9.687 6.739 -8.174 1.00 84.06 82 GLN A N 1
ATOM 571 C CA . GLN A 1 82 ? 9.242 7.239 -6.874 1.00 84.06 82 GLN A CA 1
ATOM 572 C C . GLN A 1 82 ? 8.661 8.659 -6.962 1.00 84.06 82 GLN A C 1
ATOM 574 O O . GLN A 1 82 ? 7.676 8.976 -6.299 1.00 84.06 82 GLN A O 1
ATOM 579 N N . LEU A 1 83 ? 9.244 9.521 -7.802 1.00 81.62 83 LEU A N 1
ATOM 580 C CA . LEU A 1 83 ? 8.692 10.849 -8.066 1.00 81.62 83 LEU A CA 1
ATOM 581 C C . LEU A 1 83 ? 7.342 10.767 -8.796 1.00 81.62 83 LEU A C 1
ATOM 583 O O . LEU A 1 83 ? 6.425 11.527 -8.483 1.00 81.62 83 LEU A O 1
ATOM 587 N N . LEU A 1 84 ? 7.211 9.843 -9.753 1.00 77.44 84 LEU A N 1
ATOM 588 C CA . LEU A 1 84 ? 5.955 9.603 -10.464 1.00 77.44 84 LEU A CA 1
ATOM 589 C C . LEU A 1 84 ? 4.867 9.067 -9.525 1.00 77.44 84 LEU A C 1
ATOM 591 O O . LEU A 1 84 ? 3.738 9.540 -9.629 1.00 77.44 84 LEU A O 1
ATOM 595 N N . ASP A 1 85 ? 5.216 8.192 -8.578 1.00 74.12 85 ASP A N 1
ATOM 596 C CA . ASP A 1 85 ? 4.294 7.665 -7.560 1.00 74.12 85 ASP A CA 1
ATOM 597 C C . ASP A 1 85 ? 3.778 8.755 -6.601 1.00 74.12 85 ASP A C 1
ATOM 599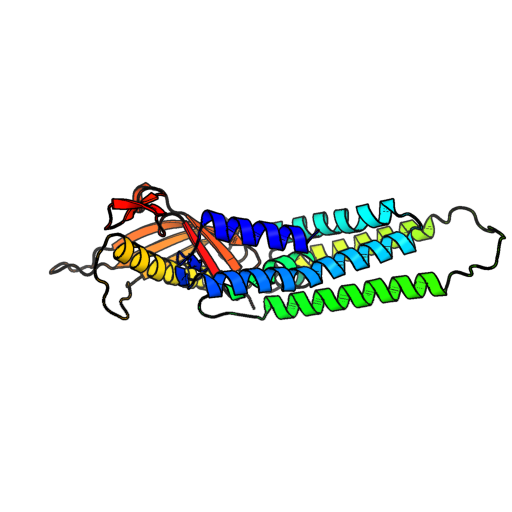 O O . ASP A 1 85 ? 2.673 8.660 -6.065 1.00 74.12 85 ASP A O 1
ATOM 603 N N . LEU A 1 86 ? 4.560 9.821 -6.388 1.00 75.06 86 LEU A N 1
ATOM 604 C CA . LEU A 1 86 ? 4.170 10.939 -5.524 1.00 75.06 86 LEU A CA 1
ATOM 605 C C . LEU A 1 86 ? 3.244 11.946 -6.229 1.00 75.06 86 LEU A C 1
ATOM 607 O O . LEU A 1 86 ? 2.383 12.554 -5.592 1.00 75.06 86 LEU A O 1
ATOM 611 N N . ILE A 1 87 ? 3.443 12.165 -7.533 1.00 72.12 87 ILE A N 1
ATOM 612 C CA . ILE A 1 87 ? 2.770 13.234 -8.295 1.00 72.12 87 ILE A CA 1
ATOM 613 C C . ILE A 1 87 ? 1.586 12.698 -9.111 1.00 72.12 87 ILE A C 1
ATOM 615 O O . ILE A 1 87 ? 0.614 13.423 -9.364 1.00 72.12 87 ILE A O 1
ATOM 619 N N . GLY A 1 88 ? 1.664 11.448 -9.560 1.00 65.50 88 GLY A N 1
ATOM 620 C CA . GLY A 1 88 ? 0.687 10.857 -10.453 1.00 65.50 88 GLY A CA 1
ATOM 621 C C . GLY A 1 88 ? -0.691 10.730 -9.805 1.00 65.50 88 GLY A C 1
ATOM 622 O O . GLY A 1 88 ? -0.837 10.450 -8.618 1.00 65.50 88 GLY A O 1
ATOM 623 N N . LYS A 1 89 ? -1.744 10.865 -10.616 1.00 65.06 89 LYS A N 1
ATOM 624 C CA . LYS A 1 89 ? -3.129 10.607 -10.178 1.00 65.06 89 LYS A CA 1
ATOM 625 C C . LYS A 1 89 ? -3.760 9.412 -10.892 1.00 65.06 89 LYS A C 1
ATOM 627 O O . LYS A 1 89 ? -4.695 8.825 -10.358 1.00 65.06 89 LYS A O 1
ATOM 632 N N . GLY A 1 90 ? -3.280 9.071 -12.087 1.00 68.62 90 GLY A N 1
ATOM 633 C CA . GLY A 1 90 ? -3.840 8.032 -12.947 1.00 68.62 90 GLY A CA 1
ATOM 634 C C . GLY A 1 90 ? -3.422 6.625 -12.530 1.00 68.62 90 GLY A C 1
ATOM 635 O O . GLY A 1 90 ? -2.237 6.352 -12.355 1.00 68.62 90 GLY A O 1
ATOM 636 N N . LEU A 1 91 ? -4.397 5.722 -12.425 1.00 70.56 91 LEU A N 1
ATOM 637 C CA . LEU A 1 91 ? -4.207 4.327 -12.015 1.00 70.56 91 LEU A CA 1
ATOM 638 C C . LEU A 1 91 ? -3.236 3.559 -12.930 1.00 70.56 91 LEU A C 1
ATOM 640 O O . LEU A 1 91 ? -2.381 2.823 -12.456 1.00 70.56 91 LEU A O 1
ATOM 644 N N . ILE A 1 92 ? -3.346 3.765 -14.245 1.00 70.25 92 ILE A N 1
ATOM 645 C CA . ILE A 1 92 ? -2.671 2.939 -15.257 1.00 70.25 92 ILE A CA 1
ATOM 646 C C . ILE A 1 92 ? -1.150 3.075 -15.185 1.00 70.25 92 ILE A C 1
ATOM 648 O O . ILE A 1 92 ? -0.443 2.080 -15.301 1.00 70.25 92 ILE A O 1
ATOM 652 N N . VAL A 1 93 ? -0.633 4.294 -15.004 1.00 69.12 93 VAL A N 1
ATOM 653 C CA . VAL A 1 93 ? 0.822 4.476 -14.988 1.00 69.12 93 VAL A CA 1
ATOM 654 C C . VAL A 1 93 ? 1.430 3.915 -13.720 1.00 69.12 93 VAL A C 1
ATOM 656 O O . VAL A 1 93 ? 2.429 3.216 -13.830 1.00 69.12 93 VAL A O 1
ATOM 659 N N . HIS A 1 94 ? 0.804 4.124 -12.559 1.00 73.56 94 HIS A N 1
ATOM 660 C CA . HIS A 1 94 ? 1.294 3.530 -11.316 1.00 73.56 94 HIS A CA 1
ATOM 661 C C . HIS A 1 94 ? 1.404 2.017 -11.444 1.00 73.56 94 HIS A C 1
ATOM 663 O O . HIS A 1 94 ? 2.468 1.474 -11.192 1.00 73.56 94 HIS A O 1
ATOM 669 N N . GLU A 1 95 ? 0.372 1.340 -11.946 1.00 72.00 95 GLU A N 1
ATOM 670 C CA . GLU A 1 95 ? 0.377 -0.122 -12.101 1.00 72.00 95 GLU A CA 1
ATOM 671 C C . GLU A 1 95 ? 1.462 -0.650 -13.063 1.00 72.00 95 GLU A C 1
ATOM 673 O O . GLU A 1 95 ? 1.864 -1.806 -12.965 1.00 72.00 95 GLU A O 1
ATOM 678 N N . LEU A 1 96 ? 1.970 0.175 -13.985 1.00 74.12 96 LEU A N 1
ATOM 679 C CA . LEU A 1 96 ? 3.021 -0.214 -14.938 1.00 74.12 96 LEU A CA 1
ATOM 680 C C . LEU A 1 96 ? 4.448 0.098 -14.455 1.00 74.12 96 LEU A C 1
ATOM 682 O O . LEU A 1 96 ? 5.419 -0.360 -15.072 1.00 74.12 96 LEU A O 1
ATOM 686 N N . LEU A 1 97 ? 4.602 0.876 -13.383 1.00 79.75 97 LEU A N 1
ATOM 687 C CA . LEU A 1 97 ? 5.908 1.188 -12.806 1.00 79.75 97 LEU A CA 1
ATOM 688 C C . LEU A 1 97 ? 6.447 -0.020 -12.028 1.00 79.75 97 LEU A C 1
ATOM 690 O O . LEU A 1 97 ? 5.736 -0.659 -11.265 1.00 79.75 97 LEU A O 1
ATOM 694 N N . ILE A 1 98 ? 7.747 -0.310 -12.156 1.00 81.06 98 ILE A N 1
ATOM 695 C CA . ILE A 1 98 ? 8.395 -1.357 -11.338 1.00 81.06 98 ILE A CA 1
ATOM 696 C C . ILE A 1 98 ? 8.334 -0.982 -9.843 1.00 81.06 98 ILE A C 1
ATOM 698 O O . ILE A 1 98 ? 8.277 -1.859 -8.985 1.00 81.06 98 ILE A O 1
ATOM 702 N N . GLY A 1 99 ? 8.342 0.322 -9.533 1.00 82.38 99 GLY A N 1
ATOM 703 C CA . GLY A 1 99 ? 8.244 0.851 -8.171 1.00 82.38 99 GLY A CA 1
ATOM 704 C C . GLY A 1 99 ? 6.966 0.426 -7.448 1.00 82.38 99 GLY A C 1
ATOM 705 O O . GLY A 1 99 ? 7.044 -0.062 -6.325 1.00 82.38 99 GLY A O 1
ATOM 706 N N . SER A 1 100 ? 5.815 0.496 -8.113 1.00 82.56 100 SER A N 1
ATOM 707 C CA . SER A 1 100 ? 4.526 0.193 -7.481 1.00 82.56 100 SER A CA 1
ATOM 708 C C . SER A 1 100 ? 4.333 -1.279 -7.129 1.00 82.56 100 SER A C 1
ATOM 710 O O . SER A 1 100 ? 3.612 -1.613 -6.189 1.00 82.56 100 SER A O 1
ATOM 712 N N . ALA A 1 101 ? 5.031 -2.184 -7.822 1.00 87.88 101 ALA A N 1
ATOM 713 C CA . ALA A 1 101 ? 5.007 -3.608 -7.509 1.00 87.88 101 ALA A CA 1
ATOM 714 C C . ALA A 1 101 ? 5.541 -3.911 -6.093 1.00 87.88 101 ALA A C 1
ATOM 716 O O . ALA A 1 101 ? 5.194 -4.949 -5.526 1.00 87.88 101 ALA A O 1
ATOM 717 N N . PHE A 1 102 ? 6.328 -3.005 -5.490 1.00 89.31 102 PHE A N 1
ATOM 718 C CA . PHE A 1 102 ? 6.740 -3.112 -4.085 1.00 89.31 102 PHE A CA 1
ATOM 719 C C . PHE A 1 102 ? 5.596 -2.917 -3.090 1.00 89.31 102 PHE A C 1
ATOM 721 O O . PHE A 1 102 ? 5.731 -3.347 -1.948 1.00 89.31 102 PHE A O 1
ATOM 728 N N . ASP A 1 103 ? 4.474 -2.331 -3.506 1.00 87.88 103 ASP A N 1
ATOM 729 C CA . ASP A 1 103 ? 3.323 -2.068 -2.646 1.00 87.88 103 ASP A CA 1
ATOM 730 C C . ASP A 1 103 ? 2.200 -3.108 -2.791 1.00 87.88 103 ASP A C 1
ATOM 732 O O . ASP A 1 103 ? 1.240 -3.091 -2.018 1.00 87.88 103 ASP A O 1
ATOM 736 N N . GLY A 1 104 ? 2.306 -4.058 -3.726 1.00 88.00 104 GLY A N 1
ATOM 737 C CA . GLY A 1 104 ? 1.222 -5.006 -4.015 1.00 88.00 104 GLY A CA 1
ATOM 738 C C . GLY A 1 104 ? 0.845 -5.926 -2.844 1.00 88.00 104 GLY A C 1
ATOM 739 O O . GLY A 1 104 ? -0.278 -6.420 -2.778 1.00 88.00 104 GLY A O 1
ATOM 740 N N . TRP A 1 105 ? 1.750 -6.146 -1.887 1.00 92.31 105 TRP A N 1
ATOM 741 C CA . TRP A 1 105 ? 1.539 -7.062 -0.760 1.00 92.31 105 TRP A CA 1
ATOM 742 C C . TRP A 1 105 ? 0.509 -6.570 0.270 1.00 92.31 105 TRP A C 1
ATOM 744 O O . TRP A 1 105 ? -0.028 -7.389 1.018 1.00 92.31 105 TRP A O 1
ATOM 754 N N . HIS A 1 106 ? 0.194 -5.270 0.319 1.00 91.75 106 HIS A N 1
ATOM 755 C CA . HIS A 1 106 ? -0.687 -4.702 1.348 1.00 91.75 106 HIS A CA 1
ATOM 756 C C . HIS A 1 106 ? -2.078 -5.351 1.370 1.00 91.75 106 HIS A C 1
ATOM 758 O O . HIS A 1 106 ? -2.638 -5.588 2.443 1.00 91.75 106 HIS A O 1
ATOM 764 N N . GLY A 1 107 ? -2.616 -5.726 0.203 1.00 90.62 107 GLY A N 1
ATOM 765 C CA . GLY A 1 107 ? -3.914 -6.399 0.103 1.00 90.62 107 GLY A CA 1
ATOM 766 C C . GLY A 1 107 ? -4.000 -7.699 0.908 1.00 90.62 107 GLY A C 1
ATOM 767 O O . GLY A 1 107 ? -5.072 -8.035 1.415 1.00 90.62 107 GLY A O 1
ATOM 768 N N . LEU A 1 108 ? -2.873 -8.386 1.123 1.00 93.12 108 LEU A N 1
ATOM 769 C CA . LEU A 1 108 ? -2.794 -9.635 1.889 1.00 93.12 108 LEU A CA 1
ATOM 770 C C . LEU A 1 108 ? -3.077 -9.454 3.387 1.00 93.12 108 LEU A C 1
ATOM 772 O O . LEU A 1 108 ? -3.511 -10.397 4.052 1.00 93.12 108 LEU A O 1
ATOM 776 N N . PHE A 1 109 ? -2.848 -8.250 3.915 1.00 93.75 109 PHE A N 1
ATOM 777 C CA . PHE A 1 109 ? -3.053 -7.906 5.325 1.00 93.75 109 PHE A CA 1
ATOM 778 C C . PHE A 1 109 ? -4.469 -7.406 5.620 1.00 93.75 109 PHE A C 1
ATOM 780 O O . PHE A 1 109 ? -4.739 -6.932 6.722 1.00 93.75 109 PHE A O 1
ATOM 787 N N . THR A 1 110 ? -5.388 -7.504 4.664 1.00 92.12 110 THR A N 1
ATOM 788 C CA . THR A 1 110 ? -6.795 -7.160 4.880 1.00 92.12 110 THR A CA 1
ATOM 789 C C . THR A 1 110 ? -7.618 -8.392 5.259 1.00 92.12 110 THR A C 1
ATOM 791 O O . THR A 1 110 ? -7.252 -9.538 4.996 1.00 92.12 110 THR A O 1
ATOM 794 N N . SER A 1 111 ? -8.759 -8.161 5.907 1.00 88.12 111 SER A N 1
ATOM 795 C CA . SER A 1 111 ? -9.715 -9.219 6.269 1.00 88.12 111 SER A CA 1
ATOM 796 C C . SER A 1 111 ? -10.270 -9.966 5.051 1.00 88.12 111 SER A C 1
ATOM 798 O O . SER A 1 111 ? -10.505 -11.169 5.140 1.00 88.12 111 SER A O 1
ATOM 800 N N . ASN A 1 112 ? -10.429 -9.264 3.925 1.00 89.38 112 ASN A N 1
ATOM 801 C CA . ASN A 1 112 ? -10.821 -9.809 2.628 1.00 89.38 112 ASN A CA 1
ATOM 802 C C . ASN A 1 112 ? -9.683 -9.554 1.630 1.00 89.38 112 ASN A C 1
ATOM 804 O O . ASN A 1 112 ? -9.696 -8.510 0.971 1.00 89.38 112 ASN A O 1
ATOM 808 N N . PRO A 1 113 ? -8.699 -10.468 1.538 1.00 89.75 113 PRO A N 1
ATOM 809 C CA . PRO A 1 113 ? -7.524 -10.263 0.709 1.00 89.75 113 PRO A CA 1
ATOM 810 C C . PRO A 1 113 ? -7.881 -10.028 -0.754 1.00 89.75 113 PRO A C 1
ATOM 812 O O . PRO A 1 113 ? -8.695 -10.749 -1.331 1.00 89.75 113 PRO A O 1
ATOM 815 N N . PHE A 1 114 ? -7.224 -9.048 -1.365 1.00 91.06 114 PHE A N 1
ATOM 816 C CA . PHE A 1 114 ? -7.286 -8.807 -2.801 1.00 91.06 114 PHE A CA 1
ATOM 817 C C . PHE A 1 114 ? -5.902 -9.001 -3.419 1.00 91.06 114 PHE A C 1
ATOM 819 O O . PHE A 1 114 ? -4.893 -8.568 -2.869 1.00 91.06 114 PHE A O 1
ATOM 826 N N . PHE A 1 115 ? -5.865 -9.669 -4.574 1.00 90.56 115 PHE A N 1
ATOM 827 C CA . PHE A 1 115 ? -4.625 -10.098 -5.233 1.00 90.56 115 PHE A CA 1
ATOM 828 C C . PHE A 1 115 ? -4.357 -9.376 -6.557 1.00 90.56 115 PHE A C 1
ATOM 830 O O . PHE A 1 115 ? -3.331 -9.627 -7.180 1.00 90.56 115 PHE A O 1
ATOM 837 N N . GLY A 1 116 ? -5.259 -8.493 -7.000 1.00 87.44 116 GLY A N 1
ATOM 838 C CA . GLY A 1 116 ? -5.147 -7.833 -8.304 1.00 87.44 116 GLY A CA 1
ATOM 839 C C . GLY A 1 116 ? -3.838 -7.055 -8.464 1.00 87.44 116 GLY A C 1
ATOM 840 O O . GLY A 1 116 ? -3.117 -7.281 -9.429 1.00 87.44 116 GLY A O 1
ATOM 841 N N . GLN A 1 117 ? -3.473 -6.242 -7.469 1.00 86.56 117 GLN A N 1
ATOM 842 C CA . GLN A 1 117 ? -2.214 -5.483 -7.461 1.00 86.56 117 GLN A CA 1
ATOM 843 C C . GLN A 1 117 ? -0.980 -6.397 -7.457 1.00 86.56 117 GLN A C 1
ATOM 845 O O . GLN A 1 117 ? -0.033 -6.166 -8.202 1.00 86.56 117 GLN A O 1
ATOM 850 N N . VAL A 1 118 ? -1.000 -7.482 -6.669 1.00 90.94 118 VAL A N 1
ATOM 851 C CA . VAL A 1 118 ? 0.084 -8.483 -6.673 1.00 90.94 118 VAL A CA 1
ATOM 852 C C . VAL A 1 118 ? 0.225 -9.110 -8.057 1.00 90.94 118 VAL A C 1
ATOM 854 O O . VAL A 1 118 ? 1.342 -9.257 -8.547 1.00 90.94 118 VAL A O 1
ATOM 857 N N . ALA A 1 119 ? -0.887 -9.477 -8.694 1.00 90.00 119 ALA A N 1
ATOM 858 C CA . ALA A 1 119 ? -0.880 -10.119 -10.002 1.00 90.00 119 ALA A CA 1
ATOM 859 C C . ALA A 1 119 ? -0.343 -9.177 -11.090 1.00 90.00 119 ALA A C 1
ATOM 861 O O . ALA A 1 119 ? 0.553 -9.569 -11.837 1.00 90.00 119 ALA A O 1
ATOM 862 N N . ILE A 1 120 ? -0.832 -7.933 -11.144 1.00 86.62 120 ILE A N 1
ATOM 863 C CA . ILE A 1 120 ? -0.390 -6.933 -12.125 1.00 86.62 120 ILE A CA 1
ATOM 864 C C . ILE A 1 120 ? 1.084 -6.587 -11.906 1.00 86.62 120 ILE A C 1
ATOM 866 O O . ILE A 1 120 ? 1.882 -6.750 -12.829 1.00 86.62 120 ILE A O 1
ATOM 870 N N . GLY A 1 121 ? 1.476 -6.226 -10.679 1.00 87.38 121 GLY A N 1
ATOM 871 C CA . GLY A 1 121 ? 2.871 -5.933 -10.347 1.00 87.38 121 GLY A CA 1
ATOM 872 C C . GLY A 1 121 ? 3.804 -7.114 -10.635 1.00 87.38 121 GLY A C 1
ATOM 873 O O . GLY A 1 121 ? 4.934 -6.922 -11.098 1.00 87.38 121 GLY A O 1
ATOM 874 N N . SER A 1 122 ? 3.316 -8.349 -10.456 1.00 90.31 122 SER A N 1
ATOM 875 C CA . SER A 1 122 ? 4.081 -9.547 -10.805 1.00 90.31 122 SER A CA 1
ATOM 876 C C . SER A 1 122 ? 4.274 -9.698 -12.312 1.00 90.31 122 SER A C 1
ATOM 878 O O . SER A 1 122 ? 5.398 -9.886 -12.778 1.00 90.31 122 SER A O 1
ATOM 880 N N . LEU A 1 123 ? 3.198 -9.570 -13.091 1.00 88.81 123 LEU A N 1
ATOM 881 C CA . LEU A 1 123 ? 3.246 -9.645 -14.554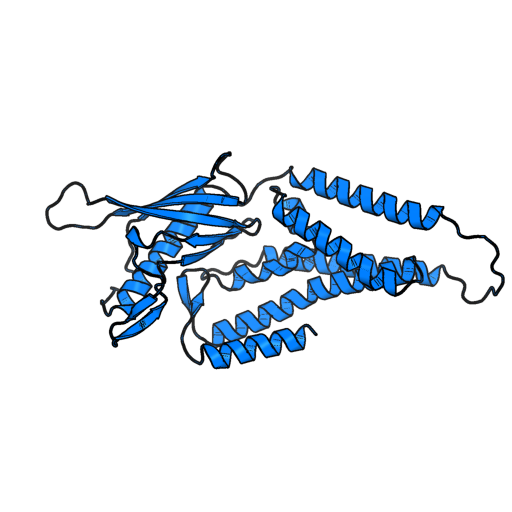 1.00 88.81 123 LEU A CA 1
ATOM 882 C C . LEU A 1 123 ? 4.155 -8.564 -15.146 1.00 88.81 123 LEU A C 1
ATOM 884 O O . LEU A 1 123 ? 4.990 -8.863 -16.002 1.00 88.81 123 LEU A O 1
ATOM 888 N N . VAL A 1 124 ? 4.038 -7.331 -14.653 1.00 86.69 124 VAL A N 1
ATOM 889 C CA . VAL A 1 124 ? 4.874 -6.196 -15.064 1.00 86.69 124 VAL A CA 1
ATOM 890 C C . VAL A 1 124 ? 6.343 -6.468 -14.749 1.00 86.69 124 VAL A C 1
ATOM 892 O O . VAL A 1 124 ? 7.199 -6.297 -15.618 1.00 86.69 124 VAL A O 1
ATOM 895 N N . SER A 1 125 ? 6.651 -6.974 -13.553 1.00 89.31 125 SER A N 1
ATOM 896 C CA . SER A 1 125 ? 8.025 -7.327 -13.178 1.00 89.31 125 SER A CA 1
ATOM 897 C C . SER A 1 125 ? 8.606 -8.423 -14.080 1.00 89.31 125 SER A C 1
ATOM 899 O O . SER A 1 125 ? 9.730 -8.279 -14.561 1.00 89.31 125 SER A O 1
ATOM 901 N N . VAL A 1 126 ? 7.846 -9.487 -14.378 1.00 91.31 126 VAL A N 1
ATOM 902 C CA . VAL A 1 126 ? 8.283 -10.542 -15.316 1.00 91.31 126 VAL A CA 1
ATOM 903 C C . VAL A 1 126 ? 8.515 -9.977 -16.718 1.00 91.31 126 VAL A C 1
ATOM 905 O O . VAL A 1 126 ? 9.526 -10.302 -17.344 1.00 91.31 126 VAL A O 1
ATOM 908 N N . ALA A 1 127 ? 7.623 -9.110 -17.204 1.00 86.25 127 ALA A N 1
ATOM 909 C CA . ALA A 1 127 ? 7.766 -8.475 -18.511 1.00 86.25 127 ALA A CA 1
ATOM 910 C C . ALA A 1 127 ? 9.052 -7.635 -18.598 1.00 86.25 127 ALA A C 1
ATOM 912 O O . ALA A 1 127 ? 9.799 -7.755 -19.572 1.00 86.25 127 ALA A O 1
ATOM 913 N N . TRP A 1 128 ? 9.360 -6.852 -17.558 1.00 84.31 128 TRP A N 1
ATOM 914 C CA . TRP A 1 128 ? 10.606 -6.088 -17.466 1.00 84.31 128 TRP A CA 1
ATOM 915 C C . TRP A 1 128 ? 11.845 -6.984 -17.429 1.00 84.31 128 TRP A C 1
ATOM 917 O O . TRP A 1 128 ? 12.797 -6.728 -18.168 1.00 84.31 128 TRP A O 1
ATOM 927 N N . ILE A 1 129 ? 11.823 -8.062 -16.638 1.00 90.56 129 ILE A N 1
ATOM 928 C CA . ILE A 1 129 ? 12.919 -9.042 -16.588 1.00 90.56 129 ILE A CA 1
ATOM 929 C C . ILE A 1 129 ? 13.169 -9.626 -17.981 1.00 90.56 129 ILE A C 1
ATOM 931 O O . ILE A 1 129 ? 14.299 -9.601 -18.478 1.00 90.56 129 ILE A O 1
ATOM 935 N N . ALA A 1 130 ? 12.115 -10.110 -18.641 1.00 89.88 130 ALA A N 1
ATOM 936 C CA . ALA A 1 130 ? 12.211 -10.706 -19.966 1.00 89.88 130 ALA A CA 1
ATOM 937 C C . ALA A 1 130 ? 12.743 -9.703 -21.002 1.00 89.88 130 ALA A C 1
ATOM 939 O O . ALA A 1 130 ? 13.657 -10.031 -21.764 1.00 89.88 130 ALA A O 1
ATOM 940 N N . ALA A 1 131 ? 12.228 -8.470 -21.006 1.00 84.31 131 ALA A N 1
ATOM 941 C CA . ALA A 1 131 ? 12.661 -7.417 -21.920 1.00 84.31 131 ALA A CA 1
ATOM 942 C C . ALA A 1 131 ? 14.141 -7.049 -21.719 1.00 84.31 131 ALA A C 1
ATOM 944 O O . ALA A 1 131 ? 14.916 -7.055 -22.682 1.00 84.31 131 ALA A O 1
ATOM 945 N N . CYS A 1 132 ? 14.557 -6.796 -20.474 1.00 86.38 132 CYS A N 1
ATOM 946 C CA . CYS A 1 132 ? 15.925 -6.403 -20.139 1.00 86.38 132 CYS A CA 1
ATOM 947 C C . CYS A 1 132 ? 16.945 -7.501 -20.450 1.00 86.38 132 CYS A C 1
ATOM 949 O O . CYS A 1 132 ? 17.993 -7.227 -21.046 1.00 86.38 132 CYS A O 1
ATOM 951 N N . LEU A 1 133 ? 16.642 -8.754 -20.100 1.00 91.06 133 LEU A N 1
ATOM 952 C CA . LEU A 1 133 ? 17.537 -9.880 -20.371 1.00 91.06 133 LEU A CA 1
ATOM 953 C C . LEU A 1 133 ? 17.615 -10.194 -21.869 1.00 91.06 133 LEU A C 1
ATOM 955 O O . LEU A 1 133 ? 18.712 -10.403 -22.389 1.00 91.06 133 LEU A O 1
ATOM 959 N N . THR A 1 134 ? 16.491 -10.142 -22.592 1.00 86.44 134 THR A N 1
ATOM 960 C CA . THR A 1 134 ? 16.477 -10.341 -24.052 1.00 86.44 134 THR A CA 1
ATOM 961 C C . THR A 1 134 ? 17.287 -9.256 -24.760 1.00 86.44 134 THR A C 1
ATOM 963 O O . THR A 1 134 ? 18.095 -9.559 -25.642 1.00 86.44 134 THR A O 1
ATOM 966 N N . ALA A 1 135 ? 17.124 -7.990 -24.366 1.00 82.06 135 ALA A N 1
ATOM 967 C CA . ALA A 1 135 ? 17.906 -6.886 -24.913 1.00 82.06 135 ALA A CA 1
ATOM 968 C C . ALA A 1 135 ? 19.405 -7.051 -24.614 1.00 82.06 135 ALA A C 1
ATOM 970 O O . ALA A 1 135 ? 20.223 -6.947 -25.530 1.00 82.06 135 ALA A O 1
ATOM 971 N N . SER A 1 136 ? 19.761 -7.401 -23.373 1.00 86.94 136 SER A N 1
ATOM 972 C CA . SER A 1 136 ? 21.148 -7.677 -22.970 1.00 86.94 136 SER A CA 1
ATOM 973 C C . SER A 1 136 ? 21.771 -8.788 -23.814 1.00 86.94 136 SER A C 1
ATOM 975 O O . SER A 1 136 ? 22.849 -8.615 -24.383 1.00 86.94 136 SER A O 1
ATOM 977 N N . TRP A 1 137 ? 21.059 -9.905 -23.966 1.00 88.94 137 TRP A N 1
ATOM 978 C CA . TRP A 1 137 ? 21.494 -11.050 -24.760 1.00 88.94 137 TRP A CA 1
ATOM 979 C C . TRP A 1 137 ? 21.679 -10.698 -26.240 1.00 88.94 137 TRP A C 1
ATOM 981 O O . TRP A 1 137 ? 22.690 -11.062 -26.841 1.00 88.94 137 TRP A O 1
ATOM 991 N N . ARG A 1 138 ? 20.755 -9.925 -26.831 1.00 86.31 138 ARG A N 1
ATOM 992 C CA . ARG A 1 138 ? 20.875 -9.453 -28.222 1.00 86.31 138 ARG A CA 1
ATOM 993 C C . ARG A 1 138 ? 22.084 -8.538 -28.412 1.00 86.31 138 ARG A C 1
ATOM 995 O O . ARG A 1 138 ? 22.770 -8.661 -29.425 1.00 86.31 138 ARG A O 1
ATOM 1002 N N . ILE A 1 139 ? 22.349 -7.636 -27.462 1.00 84.25 139 ILE A N 1
ATOM 1003 C CA . ILE A 1 139 ? 23.522 -6.750 -27.501 1.00 84.25 139 ILE A CA 1
ATOM 1004 C C . ILE A 1 139 ? 24.807 -7.574 -27.428 1.00 84.25 139 ILE A C 1
ATOM 1006 O O . ILE A 1 139 ? 25.726 -7.311 -28.198 1.00 84.25 139 ILE A O 1
ATOM 1010 N N . MET A 1 140 ? 24.873 -8.574 -26.545 1.00 85.88 140 MET A N 1
ATOM 1011 C CA . MET A 1 140 ? 26.044 -9.448 -26.437 1.00 85.88 140 MET A CA 1
ATOM 1012 C C . MET A 1 140 ? 26.266 -10.288 -27.695 1.00 85.88 140 MET A C 1
ATOM 1014 O O . MET A 1 140 ? 27.393 -10.371 -28.161 1.00 85.88 140 MET A O 1
ATOM 1018 N N . ARG A 1 141 ? 25.213 -10.863 -28.290 1.00 86.62 141 ARG A N 1
ATOM 1019 C CA . ARG A 1 141 ? 25.344 -11.686 -29.508 1.00 86.62 141 ARG A CA 1
ATOM 1020 C C . ARG A 1 141 ? 25.799 -10.916 -30.740 1.00 86.62 141 ARG A C 1
ATOM 1022 O O . ARG A 1 141 ? 26.403 -11.504 -31.622 1.00 86.62 141 ARG A O 1
ATOM 1029 N N . ARG A 1 142 ? 25.486 -9.623 -30.817 1.00 80.69 142 ARG A N 1
ATOM 1030 C CA . ARG A 1 142 ? 25.957 -8.749 -31.902 1.00 80.69 142 ARG A CA 1
ATOM 1031 C C . ARG A 1 142 ? 27.386 -8.245 -31.683 1.00 80.69 142 ARG A C 1
ATOM 1033 O O . ARG A 1 142 ? 27.878 -7.488 -32.512 1.00 80.69 142 ARG A O 1
ATOM 1040 N N . ARG A 1 143 ? 28.024 -8.574 -30.555 1.00 76.19 143 ARG A N 1
ATOM 1041 C CA . ARG A 1 143 ? 29.414 -8.201 -30.291 1.00 76.19 143 ARG A CA 1
ATOM 1042 C C . ARG A 1 143 ? 30.319 -9.318 -30.779 1.00 76.19 143 ARG A C 1
ATOM 1044 O O . ARG A 1 143 ? 30.362 -10.384 -30.177 1.00 76.19 143 ARG A O 1
ATOM 1051 N N . ASP A 1 144 ? 31.067 -9.034 -31.833 1.00 67.00 144 ASP A N 1
ATOM 1052 C CA . ASP A 1 144 ? 32.160 -9.893 -32.263 1.00 67.00 144 ASP A CA 1
ATOM 1053 C C . ASP A 1 144 ? 33.312 -9.765 -31.258 1.00 67.00 144 ASP A C 1
ATOM 1055 O O . ASP A 1 144 ? 33.911 -8.702 -31.098 1.00 67.00 144 ASP A O 1
ATOM 1059 N N . PHE A 1 145 ? 33.612 -10.850 -30.544 1.00 62.47 145 PHE A N 1
ATOM 1060 C CA . PHE A 1 145 ? 34.709 -10.913 -29.568 1.00 62.47 145 PHE A CA 1
ATOM 1061 C C . PHE A 1 145 ? 36.083 -11.164 -30.221 1.00 62.47 145 PHE A C 1
ATOM 1063 O O . PHE A 1 145 ? 37.078 -11.291 -29.515 1.00 62.47 145 PHE A O 1
ATOM 1070 N N . LEU A 1 146 ? 36.144 -11.249 -31.557 1.00 49.94 146 LEU A N 1
ATOM 1071 C CA . LEU A 1 146 ? 37.308 -11.755 -32.297 1.00 49.94 146 LEU A CA 1
ATOM 1072 C C . LEU A 1 146 ? 38.012 -10.724 -33.191 1.00 49.94 146 LEU A C 1
ATOM 1074 O O . LEU A 1 146 ? 39.108 -10.996 -33.671 1.00 49.94 146 LEU A O 1
ATOM 1078 N N . THR A 1 147 ? 37.462 -9.526 -33.396 1.00 54.41 147 THR A N 1
ATOM 1079 C CA . THR A 1 147 ? 38.153 -8.485 -34.172 1.00 54.41 147 THR A CA 1
ATOM 1080 C C . THR A 1 147 ? 38.876 -7.527 -33.233 1.00 54.41 147 THR A C 1
ATOM 1082 O O . THR A 1 147 ? 38.312 -6.531 -32.781 1.00 54.41 147 THR A O 1
ATOM 1085 N N . GLY A 1 148 ? 40.151 -7.811 -32.958 1.00 54.16 148 GLY A N 1
ATOM 1086 C CA . GLY A 1 148 ? 41.081 -6.939 -32.226 1.00 54.16 148 GLY A CA 1
ATOM 1087 C C . GLY A 1 148 ? 41.459 -5.641 -32.955 1.00 54.16 148 GLY A C 1
ATOM 1088 O O . GLY A 1 148 ? 42.536 -5.105 -32.721 1.00 54.16 148 GLY A O 1
ATOM 1089 N N . VAL A 1 149 ? 40.601 -5.122 -33.835 1.00 51.94 149 VAL A N 1
ATOM 1090 C CA . VAL A 1 149 ? 40.819 -3.852 -34.531 1.00 51.94 149 VAL A CA 1
ATOM 1091 C C . VAL A 1 149 ? 39.711 -2.894 -34.123 1.00 51.94 149 VAL A C 1
ATOM 1093 O O . VAL A 1 149 ? 38.605 -2.902 -34.663 1.00 51.94 149 VAL A O 1
ATOM 1096 N N . SER A 1 150 ? 40.017 -2.057 -33.136 1.00 58.84 150 SER A N 1
ATOM 1097 C CA . SER A 1 150 ? 39.243 -0.868 -32.793 1.00 58.84 150 SER A CA 1
ATOM 1098 C C . SER A 1 150 ? 39.211 0.086 -33.991 1.00 58.84 150 SER A C 1
ATOM 1100 O O . SER A 1 150 ? 40.073 0.950 -34.127 1.00 58.84 150 SER A O 1
ATOM 1102 N N . SER A 1 151 ? 38.227 -0.073 -34.874 1.00 50.69 151 SER A N 1
ATOM 1103 C CA . SER A 1 151 ? 37.940 0.883 -35.944 1.00 50.69 151 SER A CA 1
ATOM 1104 C C . SER A 1 151 ? 36.647 1.633 -35.620 1.00 50.69 151 SER A C 1
ATOM 1106 O O . SER A 1 151 ? 35.539 1.117 -35.738 1.00 50.69 151 SER A O 1
ATOM 1108 N N . GLY A 1 152 ? 36.809 2.872 -35.154 1.00 49.09 152 GLY A N 1
ATOM 1109 C CA . GLY A 1 152 ? 35.722 3.824 -34.930 1.00 49.09 152 GLY A CA 1
ATOM 1110 C C . GLY A 1 152 ? 35.829 4.512 -33.574 1.00 49.09 152 GLY A C 1
ATOM 1111 O O . GLY A 1 152 ? 35.619 3.884 -32.539 1.00 49.09 152 GLY A O 1
ATOM 1112 N N . GLY A 1 153 ? 36.143 5.812 -33.583 1.00 54.22 153 GLY A N 1
ATOM 1113 C CA . GLY A 1 153 ? 36.133 6.665 -32.390 1.00 54.22 153 GLY A CA 1
ATOM 1114 C C . GLY A 1 153 ? 34.787 6.637 -31.644 1.00 54.22 153 GLY A C 1
ATOM 1115 O O . GLY A 1 153 ? 33.796 6.120 -32.168 1.00 54.22 153 GLY A O 1
ATOM 1116 N N . PRO A 1 154 ? 34.721 7.182 -30.415 1.00 48.00 154 PRO A N 1
ATOM 1117 C CA . PRO A 1 154 ? 33.544 7.076 -29.557 1.00 48.00 154 PRO A CA 1
ATOM 1118 C C . PRO A 1 154 ? 32.295 7.604 -30.276 1.00 48.00 154 PRO A C 1
ATOM 1120 O O . PRO A 1 154 ? 32.116 8.804 -30.469 1.00 48.00 154 PRO A O 1
ATOM 1123 N N . SER A 1 155 ? 31.414 6.696 -30.703 1.00 59.84 155 SER A N 1
ATOM 1124 C CA . SER A 1 155 ? 30.164 7.064 -31.363 1.00 59.84 155 SER A CA 1
ATOM 1125 C C . SER A 1 155 ? 29.207 7.621 -30.300 1.00 59.84 155 SER A C 1
ATOM 1127 O O . SER A 1 155 ? 28.532 6.868 -29.594 1.00 59.84 155 SER A O 1
ATOM 1129 N N . TRP A 1 156 ? 29.116 8.949 -30.203 1.00 54.94 156 TRP A N 1
ATOM 1130 C CA . TRP A 1 156 ? 28.165 9.657 -29.331 1.00 54.94 156 TRP A CA 1
ATOM 1131 C C . TRP A 1 156 ? 26.693 9.358 -29.670 1.00 54.94 156 TRP A C 1
ATOM 1133 O O . TRP A 1 156 ? 25.802 9.549 -28.849 1.00 54.94 156 TRP A O 1
ATOM 1143 N N . ARG A 1 157 ? 26.415 8.807 -30.857 1.00 56.94 157 ARG A N 1
ATOM 1144 C CA . ARG A 1 157 ? 25.058 8.468 -31.313 1.00 56.94 157 ARG A CA 1
ATOM 1145 C C . ARG A 1 157 ? 24.392 7.372 -30.476 1.00 56.94 157 ARG A C 1
ATOM 1147 O O . ARG A 1 157 ? 23.178 7.397 -30.318 1.00 56.94 157 ARG A O 1
ATOM 1154 N N . ALA A 1 158 ? 25.157 6.416 -29.953 1.00 58.97 158 ALA A N 1
ATOM 1155 C CA . ALA A 1 158 ? 24.626 5.330 -29.130 1.00 58.97 158 ALA A CA 1
ATOM 1156 C C . ALA A 1 158 ? 24.160 5.801 -27.734 1.00 58.97 158 ALA A C 1
ATOM 1158 O O . ALA A 1 158 ? 22.994 5.564 -27.415 1.00 58.97 158 ALA A O 1
ATOM 1159 N N . PRO A 1 159 ? 24.977 6.515 -26.928 1.00 55.91 159 PRO A N 1
ATOM 1160 C CA . PRO A 1 159 ? 24.515 7.053 -25.649 1.00 55.91 159 PRO A CA 1
ATOM 1161 C C . PRO A 1 159 ? 23.403 8.095 -25.828 1.00 55.91 159 PRO A C 1
ATOM 1163 O O . PRO A 1 159 ? 22.435 8.058 -25.078 1.00 55.91 159 PRO A O 1
ATOM 1166 N N . ILE A 1 160 ? 23.457 8.944 -26.865 1.00 58.62 160 ILE A N 1
ATOM 1167 C CA . ILE A 1 160 ? 22.386 9.916 -27.154 1.00 58.62 160 ILE A CA 1
ATOM 1168 C C . ILE A 1 160 ? 21.061 9.215 -27.479 1.00 58.62 160 ILE A C 1
ATOM 1170 O O . ILE A 1 160 ? 20.024 9.635 -26.981 1.00 58.62 160 ILE A O 1
ATOM 1174 N N . LYS A 1 161 ? 21.065 8.130 -28.266 1.00 64.62 161 LYS A N 1
ATOM 1175 C CA . LYS A 1 161 ? 19.840 7.362 -28.553 1.00 64.62 161 LYS A CA 1
ATOM 1176 C C . LYS A 1 161 ? 19.268 6.695 -27.304 1.00 64.62 161 LYS A C 1
ATOM 1178 O O . LYS A 1 161 ? 18.057 6.703 -27.134 1.00 64.62 161 LYS A O 1
ATOM 1183 N N . VAL A 1 162 ? 20.115 6.145 -26.433 1.00 61.66 162 VAL A N 1
ATOM 1184 C CA . VAL A 1 162 ? 19.670 5.546 -25.161 1.00 61.66 162 VAL A CA 1
ATOM 1185 C C . VAL A 1 162 ? 19.057 6.608 -24.251 1.00 61.66 162 VAL A C 1
ATOM 1187 O O . VAL A 1 162 ? 17.972 6.391 -23.721 1.00 61.66 162 VAL A O 1
ATOM 1190 N N . VAL A 1 163 ? 19.704 7.771 -24.127 1.00 57.78 163 VAL A N 1
ATOM 1191 C CA . VAL A 1 163 ? 19.181 8.897 -23.346 1.00 57.78 163 VAL A CA 1
ATOM 1192 C C . VAL A 1 163 ? 17.876 9.412 -23.946 1.00 57.78 163 VAL A C 1
ATOM 1194 O O . VAL A 1 163 ? 16.916 9.545 -23.205 1.00 57.78 163 VAL A O 1
ATOM 1197 N N . ALA A 1 164 ? 17.804 9.621 -25.264 1.00 57.16 164 ALA A N 1
ATOM 1198 C CA . ALA A 1 164 ? 16.615 10.126 -25.955 1.00 57.16 164 ALA A CA 1
ATOM 1199 C C . ALA A 1 164 ? 15.419 9.163 -25.885 1.00 57.16 164 ALA A C 1
ATOM 1201 O O . ALA A 1 164 ? 14.285 9.597 -25.705 1.00 57.16 164 ALA A O 1
ATOM 1202 N N . ILE A 1 165 ? 15.656 7.852 -26.004 1.00 69.44 165 ILE A N 1
ATOM 1203 C CA . ILE A 1 165 ? 14.609 6.838 -25.819 1.00 69.44 165 ILE A CA 1
ATOM 1204 C C . ILE A 1 165 ? 14.181 6.803 -24.350 1.00 69.44 165 ILE A C 1
ATOM 1206 O O . ILE A 1 165 ? 12.988 6.766 -24.071 1.00 69.44 165 ILE A O 1
ATOM 1210 N N . GLY A 1 166 ? 15.133 6.874 -23.414 1.00 62.91 166 GLY A N 1
ATOM 1211 C CA . GLY A 1 166 ? 14.848 6.960 -21.984 1.00 62.91 166 GLY A CA 1
ATOM 1212 C C . GLY A 1 166 ? 13.977 8.168 -21.637 1.00 62.91 166 GLY A C 1
ATOM 1213 O O . GLY A 1 166 ? 12.934 8.002 -21.011 1.00 62.91 166 GLY A O 1
ATOM 1214 N N . THR A 1 167 ? 14.339 9.369 -22.099 1.00 53.12 167 THR A N 1
ATOM 1215 C CA . THR A 1 167 ? 13.539 10.584 -21.886 1.00 53.12 167 THR A CA 1
ATOM 1216 C C . THR A 1 167 ? 12.193 10.529 -22.592 1.00 53.12 167 THR A C 1
ATOM 1218 O O . THR A 1 167 ? 11.212 10.961 -21.998 1.00 53.12 167 THR A O 1
ATOM 1221 N N . ALA A 1 168 ? 12.097 9.967 -23.799 1.00 62.19 168 ALA A N 1
ATOM 1222 C CA . ALA A 1 168 ? 10.815 9.798 -24.484 1.00 62.19 168 ALA A CA 1
ATOM 1223 C C . ALA A 1 168 ? 9.878 8.832 -23.737 1.00 62.19 168 ALA A C 1
ATOM 1225 O O . ALA A 1 168 ? 8.690 9.115 -23.604 1.00 62.19 168 ALA A O 1
ATOM 1226 N N . VAL A 1 169 ? 10.407 7.728 -23.198 1.00 68.12 169 VAL A N 1
ATOM 1227 C CA . VAL A 1 169 ? 9.639 6.776 -22.379 1.00 68.12 169 VAL A CA 1
ATOM 1228 C C . VAL A 1 169 ? 9.199 7.426 -21.067 1.00 68.12 169 VAL A C 1
ATOM 1230 O O . VAL A 1 169 ? 8.029 7.331 -20.712 1.00 68.12 169 VAL A O 1
ATOM 1233 N N . ILE A 1 170 ? 10.091 8.146 -20.379 1.00 61.84 170 ILE A N 1
ATOM 1234 C CA . ILE A 1 170 ? 9.752 8.868 -19.143 1.00 61.84 170 ILE A CA 1
ATOM 1235 C C . ILE A 1 170 ? 8.706 9.957 -19.416 1.00 61.84 170 ILE A C 1
ATOM 1237 O O . ILE A 1 170 ? 7.754 10.081 -18.655 1.00 61.84 170 ILE A O 1
ATOM 1241 N N . ALA A 1 171 ? 8.837 10.713 -20.508 1.00 58.06 171 ALA A N 1
ATOM 1242 C CA . ALA A 1 171 ? 7.878 11.747 -20.888 1.00 58.06 171 ALA A CA 1
ATOM 1243 C C . ALA A 1 171 ? 6.507 11.153 -21.252 1.00 58.06 171 ALA A C 1
ATOM 1245 O O . ALA A 1 171 ? 5.481 11.696 -20.847 1.00 58.06 171 ALA A O 1
ATOM 1246 N N . ALA A 1 172 ? 6.475 10.017 -21.956 1.00 65.44 172 ALA A N 1
ATOM 1247 C CA . ALA A 1 172 ? 5.240 9.298 -22.265 1.00 65.44 172 ALA A CA 1
ATOM 1248 C C . ALA A 1 172 ? 4.561 8.741 -21.000 1.00 65.44 172 ALA A C 1
ATOM 1250 O O . ALA A 1 172 ? 3.346 8.871 -20.852 1.00 65.44 172 ALA A O 1
ATOM 1251 N N . LEU A 1 173 ? 5.337 8.185 -20.061 1.00 63.38 173 LEU A N 1
ATOM 1252 C CA . LEU A 1 173 ? 4.836 7.733 -18.759 1.00 63.38 173 LEU A CA 1
ATOM 1253 C C . LEU A 1 173 ? 4.308 8.915 -17.930 1.00 63.38 173 LEU A C 1
ATOM 1255 O O . LEU A 1 173 ? 3.190 8.854 -17.429 1.00 63.38 173 LEU A O 1
ATOM 1259 N N . ALA A 1 174 ? 5.049 10.024 -17.861 1.00 58.31 174 ALA A N 1
ATOM 1260 C CA . ALA A 1 174 ? 4.636 11.232 -17.149 1.00 58.31 174 ALA A CA 1
ATOM 1261 C C . ALA A 1 174 ? 3.355 11.856 -17.732 1.00 58.31 174 ALA A C 1
ATOM 1263 O O . ALA A 1 174 ? 2.490 12.296 -16.977 1.00 58.31 174 ALA A O 1
ATOM 1264 N N . PHE A 1 175 ? 3.193 11.853 -19.060 1.00 58.75 175 PHE A N 1
ATOM 1265 C CA . PHE A 1 175 ? 1.958 12.301 -19.708 1.00 58.75 175 PHE A CA 1
ATOM 1266 C C . PHE A 1 175 ? 0.782 11.358 -19.402 1.00 58.75 175 PHE A C 1
ATOM 1268 O O . PHE A 1 175 ? -0.325 11.814 -19.116 1.00 58.75 175 PHE A O 1
ATOM 1275 N N . GLY A 1 176 ? 1.028 10.044 -19.367 1.00 60.41 176 GLY A N 1
ATOM 1276 C CA . GLY A 1 176 ? 0.035 9.048 -18.958 1.00 60.41 176 GLY A CA 1
ATOM 1277 C C . GLY A 1 176 ? -0.400 9.165 -17.489 1.00 60.41 176 GLY A C 1
ATOM 1278 O O . GLY A 1 176 ? -1.536 8.822 -17.170 1.00 60.41 176 GLY A O 1
ATOM 1279 N N . CYS A 1 177 ? 0.447 9.690 -16.589 1.00 58.31 177 CYS A N 1
ATOM 1280 C CA . CYS A 1 177 ? 0.149 9.805 -15.150 1.00 58.31 177 CYS A CA 1
ATOM 1281 C C . CYS A 1 177 ? -1.065 10.693 -14.832 1.00 58.31 177 CYS A C 1
ATOM 1283 O O . CYS A 1 177 ? -1.598 10.627 -13.719 1.00 58.31 177 CYS A O 1
ATOM 1285 N N . GLY A 1 178 ? -1.488 11.546 -15.770 1.00 56.28 178 GLY A N 1
ATOM 1286 C CA . GLY A 1 178 ? -2.671 12.399 -15.641 1.00 56.28 178 GLY A CA 1
ATOM 1287 C C . GLY A 1 178 ? -3.947 11.815 -16.254 1.00 56.28 178 GLY A C 1
ATOM 1288 O O . GLY A 1 178 ? -5.016 12.394 -16.066 1.00 56.28 178 GLY A O 1
ATOM 1289 N N . VAL A 1 179 ? -3.854 10.695 -16.982 1.00 58.69 179 VAL A N 1
ATOM 1290 C CA . VAL A 1 179 ? -4.930 10.183 -17.840 1.00 58.69 179 VAL A CA 1
ATOM 1291 C C . VAL A 1 179 ? -5.337 8.781 -17.388 1.00 58.69 179 VAL A C 1
ATOM 1293 O O . VAL A 1 179 ? -4.562 7.833 -17.455 1.00 58.69 179 VAL A O 1
ATOM 1296 N N . GLY A 1 180 ? -6.575 8.642 -16.921 1.00 59.09 180 GLY A N 1
ATOM 1297 C CA . GLY A 1 180 ? -7.152 7.354 -16.542 1.00 59.09 180 GLY A CA 1
ATOM 1298 C C . GLY A 1 180 ? -8.115 7.463 -15.360 1.00 59.09 180 GLY A C 1
ATOM 1299 O O . GLY A 1 180 ? -8.148 8.492 -14.680 1.00 59.09 180 GLY A O 1
ATOM 1300 N N . PRO A 1 181 ? -8.913 6.414 -15.105 1.00 65.75 181 PRO A N 1
ATOM 1301 C CA . PRO A 1 181 ? -9.739 6.352 -13.911 1.00 65.75 181 PRO A CA 1
ATOM 1302 C C . PRO A 1 181 ? -8.851 6.377 -12.665 1.00 65.75 181 PRO A C 1
ATOM 1304 O O . PRO A 1 181 ? -7.717 5.901 -12.665 1.00 65.75 181 PRO A O 1
ATOM 1307 N N . THR A 1 182 ? -9.380 6.932 -11.586 1.00 72.19 182 THR A N 1
ATOM 1308 C CA . THR A 1 182 ? -8.747 6.912 -10.268 1.00 72.19 182 THR A CA 1
ATOM 1309 C C . THR A 1 182 ? -9.501 5.915 -9.394 1.00 72.19 182 THR A C 1
ATOM 1311 O O . THR A 1 182 ? -10.696 6.096 -9.147 1.00 72.19 182 THR A O 1
ATOM 1314 N N . GLY A 1 183 ? -8.824 4.888 -8.886 1.00 80.12 183 GLY A N 1
ATOM 1315 C CA . GLY A 1 183 ? -9.462 3.937 -7.968 1.00 80.12 183 GLY A CA 1
ATOM 1316 C C . GLY A 1 183 ? -9.793 4.538 -6.596 1.00 80.12 183 GLY A C 1
ATOM 1317 O O . GLY A 1 183 ? -10.641 4.018 -5.876 1.00 80.12 183 GLY A O 1
ATOM 1318 N N . VAL A 1 184 ? -9.181 5.675 -6.244 1.00 88.12 184 VAL A N 1
ATOM 1319 C CA . VAL A 1 184 ? -9.442 6.411 -4.999 1.00 88.12 184 VAL A CA 1
ATOM 1320 C C . VAL A 1 184 ? -10.583 7.409 -5.208 1.00 88.12 184 VAL A C 1
ATOM 1322 O O . VAL A 1 184 ? -10.434 8.399 -5.923 1.00 88.12 184 VAL A O 1
ATOM 1325 N N . THR A 1 185 ? -11.724 7.169 -4.564 1.00 90.12 185 THR A N 1
ATOM 1326 C CA . THR A 1 185 ? -12.914 8.037 -4.616 1.00 90.12 185 THR A CA 1
ATOM 1327 C C . THR A 1 185 ? -13.432 8.319 -3.211 1.00 90.12 185 THR A C 1
ATOM 1329 O O . THR A 1 185 ? -13.236 7.501 -2.311 1.00 90.12 185 THR A O 1
ATOM 1332 N N . ALA A 1 186 ? -14.139 9.439 -3.027 1.00 91.81 186 ALA A N 1
ATOM 1333 C CA . ALA A 1 186 ? -14.718 9.812 -1.734 1.00 91.81 186 ALA A CA 1
ATOM 1334 C C . ALA A 1 186 ? -15.561 8.698 -1.107 1.00 91.81 186 ALA A C 1
ATOM 1336 O O . ALA A 1 186 ? -15.418 8.412 0.077 1.00 91.81 186 ALA A O 1
ATOM 1337 N N . TYR A 1 187 ? -16.384 8.027 -1.917 1.00 92.25 187 TYR A N 1
ATOM 1338 C CA . TYR A 1 187 ? -17.212 6.917 -1.457 1.00 92.25 187 TYR A CA 1
ATOM 1339 C C . TYR A 1 187 ? -16.373 5.737 -0.955 1.00 92.25 187 TYR A C 1
ATOM 1341 O O . TYR A 1 187 ? -16.627 5.239 0.138 1.00 92.25 187 TYR A O 1
ATOM 1349 N N . ARG A 1 188 ? -15.355 5.305 -1.719 1.00 93.25 188 ARG A N 1
ATOM 1350 C CA . ARG A 1 188 ? -14.495 4.176 -1.321 1.00 93.25 188 ARG A CA 1
ATOM 1351 C C . ARG A 1 188 ? -13.719 4.493 -0.042 1.00 93.25 188 ARG A C 1
ATOM 1353 O O . ARG A 1 188 ? -13.739 3.675 0.870 1.00 93.25 188 ARG A O 1
ATOM 1360 N N . VAL A 1 189 ? -13.126 5.688 0.046 1.00 94.25 189 VAL A N 1
ATOM 1361 C CA . VAL A 1 189 ? -12.388 6.143 1.238 1.00 94.25 189 VAL A CA 1
ATOM 1362 C C . VAL A 1 189 ? -13.316 6.232 2.451 1.00 94.25 189 VAL A C 1
ATOM 1364 O O . VAL A 1 189 ? -12.989 5.699 3.507 1.00 94.25 189 VAL A O 1
ATOM 1367 N N . ALA A 1 190 ? -14.497 6.840 2.307 1.00 94.62 190 ALA A N 1
ATOM 1368 C CA . ALA A 1 190 ? -15.471 6.932 3.392 1.00 94.62 190 ALA A CA 1
ATOM 1369 C C . ALA A 1 190 ? -15.916 5.546 3.867 1.00 94.62 190 ALA A C 1
ATOM 1371 O O . ALA A 1 190 ? -15.857 5.258 5.061 1.00 94.62 190 ALA A O 1
ATOM 1372 N N . TYR A 1 191 ? -16.294 4.665 2.940 1.00 93.62 191 TYR A N 1
ATOM 1373 C CA . TYR A 1 191 ? -16.724 3.306 3.253 1.00 93.62 191 TYR A CA 1
ATOM 1374 C C . TYR A 1 191 ? -15.661 2.531 4.042 1.00 93.62 191 TYR A C 1
ATOM 1376 O O . TYR A 1 191 ? -15.974 1.913 5.062 1.00 93.62 191 TYR A O 1
ATOM 1384 N N . THR A 1 192 ? -14.400 2.587 3.606 1.00 93.88 192 THR A N 1
ATOM 1385 C CA . THR A 1 192 ? -13.309 1.859 4.263 1.00 93.88 192 THR A CA 1
ATOM 1386 C C . THR A 1 192 ? -12.976 2.473 5.613 1.00 93.88 192 THR A C 1
ATOM 1388 O O . THR A 1 192 ? -12.932 1.748 6.600 1.00 93.88 192 THR A O 1
ATOM 1391 N N . VAL A 1 193 ? -12.856 3.803 5.706 1.00 94.75 193 VAL A N 1
ATOM 1392 C CA . VAL A 1 193 ? -12.599 4.499 6.978 1.00 94.75 193 VAL A CA 1
ATOM 1393 C C . VAL A 1 193 ? -13.686 4.182 8.004 1.00 94.75 193 VAL A C 1
ATOM 1395 O O . VAL A 1 193 ? -13.357 3.840 9.135 1.00 94.75 193 VAL A O 1
ATOM 1398 N N . GLY A 1 194 ? -14.966 4.215 7.619 1.00 93.62 194 GLY A N 1
ATOM 1399 C CA . GLY A 1 194 ? -16.068 3.872 8.522 1.00 93.62 194 GLY A CA 1
ATOM 1400 C C . GLY A 1 194 ? -16.048 2.410 8.970 1.00 93.62 194 GLY A C 1
ATOM 1401 O O . GLY A 1 194 ? -16.2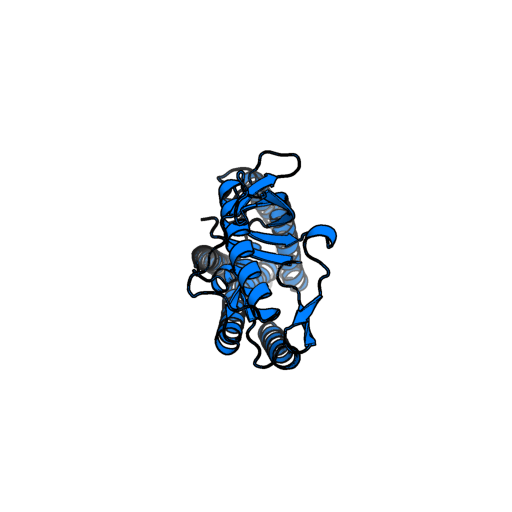52 2.124 10.152 1.00 93.62 194 GLY A O 1
ATOM 1402 N N . ARG A 1 195 ? -15.755 1.479 8.052 1.00 93.44 195 ARG A N 1
ATOM 1403 C CA . ARG A 1 195 ? -15.619 0.052 8.379 1.00 93.44 195 ARG A CA 1
ATOM 1404 C C . ARG A 1 195 ? -14.481 -0.187 9.368 1.00 93.44 195 ARG A C 1
ATOM 1406 O O . ARG A 1 195 ? -14.688 -0.882 10.364 1.00 93.44 195 ARG A O 1
ATOM 1413 N N . GLU A 1 196 ? -13.314 0.398 9.114 1.00 92.94 196 GLU A N 1
ATOM 1414 C CA . GLU A 1 196 ? -12.155 0.204 9.981 1.00 92.94 196 GLU A CA 1
ATOM 1415 C C . GLU A 1 196 ? -12.327 0.888 11.326 1.00 92.94 196 GLU A C 1
ATOM 1417 O O . GLU A 1 196 ? -12.081 0.254 12.351 1.00 92.94 196 GLU A O 1
ATOM 1422 N N . PHE A 1 197 ? -12.874 2.105 11.346 1.00 93.06 197 PHE A N 1
ATOM 1423 C CA . PHE A 1 197 ? -13.269 2.789 12.574 1.00 93.06 197 PHE A CA 1
ATOM 1424 C C . PHE A 1 197 ? -14.201 1.926 13.435 1.00 93.06 197 PHE A C 1
ATOM 1426 O O . PHE A 1 197 ? -13.993 1.805 14.644 1.00 93.06 197 PHE A O 1
ATOM 1433 N N . ASN A 1 198 ? -15.200 1.274 12.832 1.00 92.69 198 ASN A N 1
ATOM 1434 C CA . ASN A 1 198 ? -16.070 0.356 13.563 1.00 92.69 198 ASN A CA 1
ATOM 1435 C C . ASN A 1 198 ? -15.270 -0.795 14.199 1.00 92.69 198 ASN A C 1
ATOM 1437 O O . ASN A 1 198 ? -15.419 -1.053 15.394 1.00 92.69 198 ASN A O 1
ATOM 1441 N N . ASN A 1 199 ? -14.395 -1.456 13.437 1.00 93.12 199 ASN A N 1
ATOM 1442 C CA . ASN A 1 199 ? -13.606 -2.591 13.928 1.00 93.12 199 ASN A CA 1
ATOM 1443 C C . ASN A 1 199 ? -12.666 -2.186 15.072 1.00 93.12 199 ASN A C 1
ATOM 1445 O O . ASN A 1 199 ? -12.662 -2.828 16.126 1.00 93.12 199 ASN A O 1
ATOM 1449 N N . VAL A 1 200 ? -11.924 -1.087 14.902 1.00 92.62 200 VAL A N 1
ATOM 1450 C CA . VAL A 1 200 ? -10.977 -0.616 15.921 1.00 92.62 200 VAL A CA 1
ATOM 1451 C C . VAL A 1 200 ? -11.674 -0.051 17.159 1.00 92.62 200 VAL A C 1
ATOM 1453 O O . VAL A 1 200 ? -11.149 -0.195 18.264 1.00 92.62 200 VAL A O 1
ATOM 1456 N N . THR A 1 201 ? -12.884 0.504 17.022 1.00 92.12 201 THR A N 1
ATOM 1457 C CA . THR A 1 201 ? -13.685 0.926 18.181 1.00 92.12 201 THR A CA 1
ATOM 1458 C C . THR A 1 201 ? -14.089 -0.281 19.014 1.00 92.12 201 THR A C 1
ATOM 1460 O O . THR A 1 201 ? -13.900 -0.277 20.230 1.00 92.12 201 THR A O 1
ATOM 1463 N N . LEU A 1 202 ? -14.605 -1.340 18.380 1.00 92.31 202 LEU A N 1
ATOM 1464 C CA . LEU A 1 202 ? -14.960 -2.570 19.089 1.00 92.31 202 LEU A CA 1
ATOM 1465 C C . LEU A 1 202 ? -13.722 -3.195 19.749 1.00 92.31 202 LEU A C 1
ATOM 1467 O O . LEU A 1 202 ? -13.773 -3.581 20.914 1.00 92.31 202 LEU A O 1
ATOM 1471 N N . LEU A 1 203 ? -12.577 -3.204 19.067 1.00 92.00 203 LEU A N 1
ATOM 1472 C CA . LEU A 1 203 ? -11.325 -3.656 19.671 1.00 92.00 203 LEU A CA 1
ATOM 1473 C C . LEU A 1 203 ? -10.951 -2.831 20.914 1.00 92.00 203 LEU A C 1
ATOM 1475 O O . LEU A 1 203 ? -10.636 -3.399 21.959 1.00 92.00 203 LEU A O 1
ATOM 1479 N N . GLN A 1 204 ? -11.034 -1.501 20.846 1.00 93.00 204 GLN A N 1
ATOM 1480 C CA . GLN A 1 204 ? -10.754 -0.641 21.997 1.00 93.00 204 GLN A CA 1
ATOM 1481 C C . GLN A 1 204 ? -11.660 -0.973 23.189 1.00 93.00 204 GLN A C 1
ATOM 1483 O O . GLN A 1 204 ? -11.184 -1.084 24.319 1.00 93.00 204 GLN A O 1
ATOM 1488 N N . GLN A 1 205 ? -12.964 -1.141 22.945 1.00 92.44 205 GLN A N 1
ATOM 1489 C CA . GLN A 1 205 ? -13.936 -1.457 23.993 1.00 92.44 205 GLN A CA 1
ATOM 1490 C C . GLN A 1 205 ? -13.618 -2.811 24.666 1.00 92.44 205 GLN A C 1
ATOM 1492 O O . GLN A 1 205 ? -13.733 -2.927 25.887 1.00 92.44 205 GLN A O 1
ATOM 1497 N N . GLN A 1 206 ? -13.139 -3.804 23.907 1.00 91.31 206 GLN A N 1
ATOM 1498 C CA . GLN A 1 206 ? -12.636 -5.065 24.470 1.00 91.31 206 GLN A CA 1
ATOM 1499 C C . GLN A 1 206 ? -11.371 -4.857 25.311 1.00 91.31 206 GLN A C 1
ATOM 1501 O O . GLN A 1 206 ? -11.273 -5.407 26.408 1.00 91.31 206 GLN A O 1
ATOM 1506 N N . LEU A 1 207 ? -10.420 -4.041 24.841 1.00 91.31 207 LEU A N 1
ATOM 1507 C CA . LEU A 1 207 ? -9.159 -3.780 25.547 1.00 91.31 207 LEU A CA 1
ATOM 1508 C C . LEU A 1 207 ? -9.367 -3.105 26.910 1.00 91.31 207 LEU A C 1
ATOM 1510 O O . LEU A 1 207 ? -8.631 -3.415 27.846 1.00 91.31 207 LEU A O 1
ATOM 1514 N N . ILE A 1 208 ? -10.378 -2.242 27.054 1.00 92.94 208 ILE A N 1
ATOM 1515 C CA . ILE A 1 208 ? -10.770 -1.645 28.349 1.00 92.94 208 ILE A CA 1
ATOM 1516 C C . ILE A 1 208 ? -11.669 -2.555 29.203 1.00 92.94 208 ILE A C 1
ATOM 1518 O O . ILE A 1 208 ? -12.127 -2.140 30.264 1.00 92.94 208 ILE A O 1
ATOM 1522 N N . GLY A 1 209 ? -11.937 -3.789 28.766 1.00 91.81 209 GLY A N 1
ATOM 1523 C CA . GLY A 1 209 ? -12.637 -4.798 29.566 1.00 91.81 209 GLY A CA 1
ATOM 1524 C C . GLY A 1 209 ? -14.157 -4.788 29.436 1.00 91.81 209 GLY A C 1
ATOM 1525 O O . GLY A 1 209 ? -14.839 -5.460 30.213 1.00 91.81 209 GLY A O 1
ATOM 1526 N N . ARG A 1 210 ? -14.721 -4.064 28.460 1.00 91.44 210 ARG A N 1
ATOM 1527 C CA . ARG A 1 210 ? -16.159 -4.148 28.183 1.00 91.44 210 ARG A CA 1
ATOM 1528 C C . ARG A 1 210 ? -16.472 -5.419 27.401 1.00 91.44 210 ARG A C 1
ATOM 1530 O O . ARG A 1 210 ? -15.745 -5.814 26.491 1.00 91.44 210 ARG A O 1
ATOM 1537 N N . ARG A 1 211 ? -17.597 -6.053 27.736 1.00 89.69 211 ARG A N 1
ATOM 1538 C CA . ARG A 1 211 ? -18.110 -7.205 26.987 1.00 89.69 211 ARG A CA 1
ATOM 1539 C C . ARG A 1 211 ? -18.824 -6.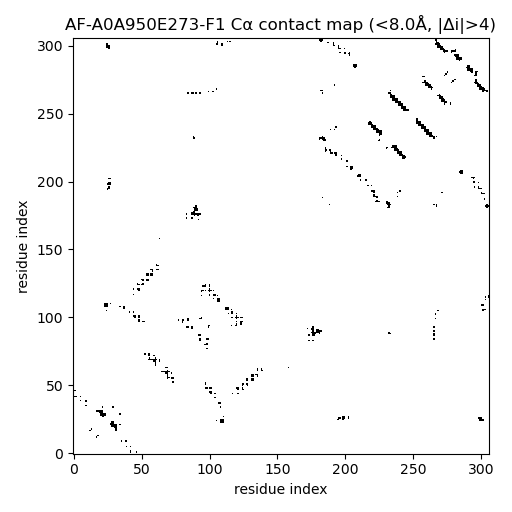711 25.738 1.00 89.69 211 ARG A C 1
ATOM 1541 O O . ARG A 1 211 ? -19.746 -5.906 25.836 1.00 89.69 211 ARG A O 1
ATOM 1548 N N . ILE A 1 212 ? -18.408 -7.208 24.579 1.00 88.00 212 ILE A N 1
ATOM 1549 C CA . ILE A 1 212 ? -19.024 -6.873 23.296 1.00 88.00 212 ILE A CA 1
ATOM 1550 C C . ILE A 1 212 ? -19.830 -8.076 22.818 1.00 88.00 212 ILE A C 1
ATOM 1552 O O . ILE A 1 212 ? -19.258 -9.164 22.717 1.00 88.00 212 ILE A O 1
ATOM 1556 N N . PRO A 1 213 ? -21.131 -7.907 22.524 1.00 88.19 213 PRO A N 1
ATOM 1557 C CA . PRO A 1 213 ? -21.933 -8.967 21.937 1.00 88.19 213 PRO A CA 1
ATOM 1558 C C . PRO A 1 213 ? -21.310 -9.489 20.635 1.00 88.19 213 PRO A C 1
ATOM 1560 O O . PRO A 1 213 ? -20.729 -8.706 19.873 1.00 88.19 213 PRO A O 1
ATOM 1563 N N . PRO A 1 214 ? -21.465 -10.786 20.323 1.00 81.25 214 PRO A N 1
ATOM 1564 C CA . PRO A 1 214 ? -21.117 -11.297 19.006 1.00 81.25 214 PRO A CA 1
ATOM 1565 C C . PRO A 1 214 ? -21.848 -10.478 17.934 1.00 81.25 214 PRO A C 1
ATOM 1567 O O . PRO A 1 214 ? -23.040 -10.209 18.070 1.00 81.25 214 PRO A O 1
ATOM 1570 N N . ASN A 1 215 ? -21.144 -10.082 16.872 1.00 83.31 215 ASN A N 1
ATOM 1571 C CA . ASN A 1 215 ? -21.684 -9.275 15.768 1.00 83.31 215 ASN A CA 1
ATOM 1572 C C . ASN A 1 215 ? -22.142 -7.853 16.135 1.00 83.31 215 ASN A C 1
ATOM 1574 O O . ASN A 1 215 ? -22.930 -7.265 15.393 1.00 83.31 215 ASN A O 1
ATOM 1578 N N . ALA A 1 216 ? -21.642 -7.276 17.231 1.00 86.38 216 ALA A N 1
ATOM 1579 C CA . ALA A 1 216 ? -21.863 -5.863 17.514 1.00 86.38 216 ALA A CA 1
ATOM 1580 C C . ALA A 1 216 ? -21.403 -4.985 16.337 1.00 86.38 216 ALA A C 1
ATOM 1582 O O . ALA A 1 216 ? -20.347 -5.215 15.742 1.00 86.38 216 ALA A O 1
ATOM 1583 N N . ARG A 1 217 ? -22.207 -3.975 16.005 1.00 87.19 217 ARG A N 1
ATOM 1584 C CA . ARG A 1 217 ? -21.909 -2.979 14.975 1.00 87.19 217 ARG A CA 1
ATOM 1585 C C . ARG A 1 217 ? -22.328 -1.608 15.469 1.00 87.19 217 ARG A C 1
ATOM 1587 O O . ARG A 1 217 ? -23.355 -1.469 16.130 1.00 87.19 217 ARG A O 1
ATOM 1594 N N . LEU A 1 218 ? -21.525 -0.615 15.132 1.00 87.69 218 LEU A N 1
ATOM 1595 C CA . LEU A 1 218 ? -21.841 0.785 15.328 1.00 87.69 218 LEU A CA 1
ATOM 1596 C C . LEU A 1 218 ? -22.570 1.295 14.088 1.00 87.69 218 LEU A C 1
ATOM 1598 O O . LEU A 1 218 ? -22.202 0.974 12.956 1.00 87.69 218 LEU A O 1
ATOM 1602 N N . TYR A 1 219 ? -23.591 2.116 14.305 1.00 87.88 219 TYR A N 1
ATOM 1603 C CA . TYR A 1 219 ? -24.184 2.902 13.235 1.00 87.88 219 TYR A CA 1
ATOM 1604 C C . TYR A 1 219 ? -23.278 4.106 12.995 1.00 87.88 219 TYR A C 1
ATOM 1606 O O . TYR A 1 219 ? -23.279 5.062 13.772 1.00 87.88 219 TYR A O 1
ATOM 1614 N N . VAL A 1 220 ? -22.453 4.011 11.952 1.00 90.56 220 VAL A N 1
ATOM 1615 C CA . VAL A 1 220 ? -21.498 5.051 11.565 1.00 90.56 220 VAL A CA 1
ATOM 1616 C C . VAL A 1 220 ? -21.789 5.546 10.160 1.00 90.56 220 VAL A C 1
ATOM 1618 O O . VAL A 1 220 ? -22.028 4.756 9.247 1.00 90.56 220 VAL A O 1
ATOM 1621 N N . GLN A 1 221 ? -21.738 6.860 9.988 1.00 92.31 221 GLN A N 1
ATOM 1622 C CA . GLN A 1 221 ? -21.861 7.520 8.699 1.00 92.31 221 GLN A CA 1
ATOM 1623 C C . GLN A 1 221 ? -20.579 8.321 8.439 1.00 92.31 221 GLN A C 1
ATOM 1625 O O . GLN A 1 221 ? -20.419 9.421 8.962 1.00 92.31 221 GLN A O 1
ATOM 1630 N N . PRO A 1 222 ? -19.626 7.765 7.678 1.00 93.56 222 PRO A N 1
ATOM 1631 C CA . PRO A 1 222 ? -18.409 8.470 7.309 1.00 93.56 222 PRO A CA 1
ATOM 1632 C C . PRO A 1 222 ? -18.675 9.426 6.139 1.00 93.56 222 PRO A C 1
ATOM 1634 O O . PRO A 1 222 ? -19.266 9.042 5.129 1.00 93.56 222 PRO A O 1
ATOM 1637 N N . LEU A 1 223 ? -18.194 10.661 6.252 1.00 94.44 223 LEU A N 1
ATOM 1638 C CA . LEU A 1 223 ? -18.188 11.644 5.174 1.00 94.44 223 LEU A CA 1
ATOM 1639 C C . LEU A 1 223 ? -16.755 12.123 4.946 1.00 94.44 223 LEU A C 1
ATOM 1641 O O . LEU A 1 223 ? -16.174 12.786 5.801 1.00 94.44 223 LEU A O 1
ATOM 1645 N N . CYS A 1 224 ? -16.195 11.798 3.784 1.00 94.94 224 CYS A N 1
ATOM 1646 C CA . CYS A 1 224 ? -14.821 12.139 3.433 1.00 94.94 224 CYS A CA 1
ATOM 1647 C C . CYS A 1 224 ? -14.772 13.109 2.260 1.00 94.94 224 CYS A C 1
ATOM 1649 O O . CYS A 1 224 ? -15.389 12.870 1.222 1.00 94.94 224 CYS A O 1
ATOM 1651 N N . ASN A 1 225 ? -13.968 14.158 2.405 1.00 93.75 225 ASN A N 1
ATOM 1652 C CA . ASN A 1 225 ? -13.675 15.114 1.347 1.00 93.75 225 ASN A CA 1
ATOM 1653 C C . ASN A 1 225 ? -12.164 15.273 1.190 1.00 93.75 225 ASN A C 1
ATOM 1655 O O . ASN A 1 225 ? -11.414 15.284 2.166 1.00 93.75 225 ASN A O 1
ATOM 1659 N N . ARG A 1 226 ? -11.709 15.410 -0.056 1.00 90.06 226 ARG A N 1
ATOM 1660 C CA . ARG A 1 226 ? -10.302 15.688 -0.347 1.00 90.06 226 ARG A CA 1
ATOM 1661 C C . ARG A 1 226 ? -10.027 17.175 -0.138 1.00 90.06 226 ARG A C 1
ATOM 1663 O O . ARG A 1 226 ? -10.820 18.010 -0.572 1.00 90.06 226 ARG A O 1
ATOM 1670 N N . ARG A 1 227 ? -8.895 17.529 0.476 1.00 85.75 227 ARG A N 1
ATOM 1671 C CA . ARG A 1 227 ? -8.527 18.940 0.665 1.00 85.75 227 ARG A CA 1
ATOM 1672 C C . ARG A 1 227 ? -8.186 19.590 -0.691 1.00 85.75 227 ARG A C 1
ATOM 1674 O O . ARG A 1 227 ? -7.392 19.061 -1.469 1.00 85.75 227 ARG A O 1
ATOM 1681 N N . GLY A 1 228 ? -8.821 20.727 -0.990 1.00 71.88 228 GLY A N 1
ATOM 1682 C CA . GLY A 1 228 ? -8.467 21.645 -2.088 1.00 71.88 228 GLY A CA 1
ATOM 1683 C C . GLY A 1 228 ? -8.783 21.224 -3.535 1.00 71.88 228 GLY A C 1
ATOM 1684 O O . GLY A 1 228 ? -8.567 22.022 -4.442 1.00 71.88 228 GLY A O 1
ATOM 1685 N N . THR A 1 229 ? -9.281 20.012 -3.806 1.00 71.50 229 THR A N 1
ATOM 1686 C CA . THR A 1 229 ? -9.547 19.526 -5.181 1.00 71.50 229 THR A CA 1
ATOM 1687 C C . THR A 1 229 ? -10.806 18.653 -5.246 1.00 71.50 229 THR A C 1
ATOM 1689 O O . THR A 1 229 ? -11.445 18.406 -4.226 1.00 71.50 229 THR A O 1
ATOM 1692 N N . LYS A 1 230 ? -11.187 18.172 -6.444 1.00 83.06 230 LYS A N 1
ATOM 1693 C CA . LYS A 1 230 ? -12.233 17.141 -6.591 1.00 83.06 230 LYS A CA 1
ATOM 1694 C C . LYS A 1 230 ? -11.933 15.966 -5.652 1.00 83.06 230 LYS A C 1
ATOM 1696 O O . LYS A 1 230 ? -10.778 15.562 -5.541 1.00 83.06 230 LYS A O 1
ATOM 1701 N N . ALA A 1 231 ? -12.965 15.411 -5.016 1.00 85.50 231 ALA A N 1
ATOM 1702 C CA . ALA A 1 231 ? -12.856 14.351 -4.010 1.00 85.50 231 ALA A CA 1
ATOM 1703 C C . ALA A 1 231 ? -12.524 12.977 -4.630 1.00 85.50 231 ALA A C 1
ATOM 1705 O O . ALA A 1 231 ? -13.309 12.026 -4.590 1.00 85.50 231 ALA A O 1
ATOM 1706 N N . VAL A 1 232 ? -11.365 12.917 -5.285 1.00 87.00 232 VAL A N 1
ATOM 1707 C CA . VAL A 1 232 ? -10.914 11.853 -6.176 1.00 87.00 232 VAL A CA 1
ATOM 1708 C C . VAL A 1 232 ? -9.378 11.841 -6.204 1.00 87.00 232 VAL A C 1
ATOM 1710 O O . VAL A 1 232 ? -8.768 12.903 -6.323 1.00 87.00 232 VAL A O 1
ATOM 1713 N N . GLY A 1 233 ? -8.747 10.665 -6.148 1.00 86.00 233 GLY A N 1
ATOM 1714 C CA . GLY A 1 233 ? -7.292 10.468 -6.245 1.00 86.00 233 GLY A CA 1
ATOM 1715 C C . GLY A 1 233 ? -6.524 10.513 -4.908 1.00 86.00 233 GLY A C 1
ATOM 1716 O O . GLY A 1 233 ? -7.099 10.859 -3.876 1.00 86.00 233 GLY A O 1
ATOM 1717 N N . PRO A 1 234 ? -5.221 10.173 -4.916 1.00 87.44 234 PRO A N 1
ATOM 1718 C CA . PRO A 1 234 ? -4.379 10.140 -3.715 1.00 87.44 234 PRO A CA 1
ATOM 1719 C C . PRO A 1 234 ? -4.087 11.541 -3.164 1.00 87.44 234 PRO A C 1
ATOM 1721 O O . PRO A 1 234 ? -4.181 12.525 -3.901 1.00 87.44 234 PRO A O 1
ATOM 1724 N N . GLY A 1 235 ? -3.704 11.634 -1.891 1.00 88.25 235 GLY A N 1
ATOM 1725 C CA . GLY A 1 235 ? -3.342 12.872 -1.193 1.00 88.25 235 GLY A CA 1
ATOM 1726 C C . GLY A 1 235 ? -4.017 12.993 0.171 1.00 88.25 235 GLY A C 1
ATOM 1727 O O . GLY A 1 235 ? -4.395 11.987 0.767 1.00 88.25 235 GLY A O 1
ATOM 1728 N N . ASP A 1 236 ? -4.197 14.229 0.636 1.00 92.00 236 ASP A N 1
ATOM 1729 C CA . ASP A 1 236 ? -4.784 14.512 1.947 1.00 92.00 236 ASP A CA 1
ATOM 1730 C C . ASP A 1 236 ? -6.303 14.714 1.886 1.00 92.00 236 ASP A C 1
ATOM 1732 O O . ASP A 1 236 ? -6.852 15.447 1.051 1.00 92.00 236 ASP A O 1
ATOM 1736 N N . TRP A 1 237 ? -6.979 14.074 2.827 1.00 94.44 237 TRP A N 1
ATOM 1737 C CA . TRP A 1 237 ? -8.421 14.022 2.994 1.00 94.44 237 TRP A CA 1
ATOM 1738 C C . TRP A 1 237 ? -8.778 14.384 4.438 1.00 94.44 237 TRP A C 1
ATOM 1740 O O . TRP A 1 237 ? -8.024 14.099 5.363 1.00 94.44 237 TRP A O 1
ATOM 1750 N N . SER A 1 238 ? -9.939 15.006 4.629 1.00 94.50 238 SER A N 1
ATOM 1751 C CA . SER A 1 238 ? -10.585 15.125 5.939 1.00 94.50 238 SER A CA 1
ATOM 1752 C C . SER A 1 238 ? -11.843 14.263 5.916 1.00 94.50 238 SER A C 1
ATOM 1754 O O . SER A 1 238 ? -12.667 14.354 4.996 1.00 94.50 238 SER A O 1
ATOM 1756 N N . CYS A 1 239 ? -11.947 13.375 6.897 1.00 95.50 239 CYS A N 1
ATOM 1757 C CA . CYS A 1 239 ? -13.045 12.442 7.063 1.00 95.50 239 CYS A CA 1
ATOM 1758 C C . CYS A 1 239 ? -13.727 12.694 8.402 1.00 95.50 239 CYS A C 1
ATOM 1760 O O . CYS A 1 239 ? -13.140 12.461 9.453 1.00 95.50 239 CYS A O 1
ATOM 1762 N N . ASN A 1 240 ? -14.989 13.105 8.366 1.00 94.50 240 ASN A N 1
ATOM 1763 C CA . ASN A 1 240 ? -15.824 13.182 9.556 1.00 94.50 240 ASN A CA 1
ATOM 1764 C C . ASN A 1 240 ? -16.592 11.873 9.706 1.00 94.50 240 ASN A C 1
ATOM 1766 O O . ASN A 1 240 ? -17.373 11.494 8.832 1.00 94.50 240 ASN A O 1
ATOM 1770 N N . VAL A 1 241 ? -16.351 11.166 10.805 1.00 93.88 241 VAL A N 1
ATOM 1771 C CA . VAL A 1 241 ? -17.080 9.948 11.154 1.00 93.88 241 VAL A CA 1
ATOM 1772 C C . VAL A 1 241 ? -18.174 10.321 12.139 1.00 93.88 241 VAL A C 1
ATOM 1774 O O . VAL A 1 241 ? -17.906 10.643 13.296 1.00 93.88 241 VAL A O 1
ATOM 1777 N N . TYR A 1 242 ? -19.416 10.276 11.668 1.00 91.69 242 TYR A N 1
ATOM 1778 C CA . TYR A 1 242 ? -20.586 10.501 12.501 1.00 91.69 242 TYR A CA 1
ATOM 1779 C C . TYR A 1 242 ? -21.023 9.187 13.142 1.00 91.69 242 TYR A C 1
ATOM 1781 O O . TYR A 1 242 ? -21.347 8.230 12.439 1.00 91.69 242 TYR A O 1
ATOM 1789 N N . VAL A 1 243 ? -21.029 9.133 14.472 1.00 89.19 243 VAL A N 1
ATOM 1790 C CA . VAL A 1 243 ? -21.444 7.956 15.244 1.00 89.19 243 VAL A CA 1
ATOM 1791 C C . VAL A 1 243 ? -22.799 8.229 15.886 1.00 89.19 243 VAL A C 1
ATOM 1793 O O . VAL A 1 243 ? -22.960 9.222 16.598 1.00 89.19 243 VAL A O 1
ATOM 1796 N N . TYR A 1 244 ? -23.758 7.334 15.655 1.00 86.00 244 TYR A N 1
ATOM 1797 C CA . TYR A 1 244 ? -25.081 7.390 16.273 1.00 86.00 244 TYR A CA 1
ATOM 1798 C C . TYR A 1 244 ? -25.103 6.493 17.511 1.00 86.00 244 TYR A C 1
ATOM 1800 O O . TYR A 1 244 ? -25.071 5.263 17.408 1.00 86.00 244 TYR A O 1
ATOM 1808 N N . LEU A 1 245 ? -25.137 7.111 18.691 1.00 77.12 245 LEU A N 1
ATOM 1809 C CA . LEU A 1 245 ? -25.189 6.400 19.966 1.00 77.12 245 LEU A CA 1
ATOM 1810 C C . LEU A 1 245 ? -26.652 6.251 20.415 1.00 77.12 245 LEU A C 1
ATOM 1812 O O . LEU A 1 245 ? -27.349 7.261 20.544 1.00 77.12 245 LEU A O 1
ATOM 1816 N N . PRO A 1 246 ? -27.141 5.021 20.668 1.00 66.94 246 PRO A N 1
ATOM 1817 C CA . PRO A 1 246 ? -28.465 4.828 21.238 1.00 66.94 246 PRO A CA 1
ATOM 1818 C C . PRO A 1 246 ? -28.461 5.323 22.685 1.00 66.94 246 PRO A C 1
ATOM 1820 O O . PRO A 1 246 ? -27.677 4.859 23.512 1.00 66.94 246 PRO A O 1
ATOM 1823 N N . GLN A 1 247 ? -29.344 6.264 22.989 1.00 65.88 247 GLN A N 1
ATOM 1824 C CA . GLN A 1 247 ? -29.567 6.763 24.338 1.00 65.88 247 GLN A CA 1
ATOM 1825 C C . GLN A 1 247 ? -30.981 6.395 24.785 1.00 65.88 247 GLN A C 1
ATOM 1827 O O . GLN A 1 247 ? -31.921 6.537 23.998 1.00 65.88 247 GLN A O 1
ATOM 1832 N N . PRO A 1 248 ? -31.165 5.921 26.029 1.00 61.09 248 PRO A N 1
ATOM 1833 C CA . PRO A 1 248 ? -32.498 5.753 26.582 1.00 61.09 248 PRO A CA 1
ATOM 1834 C C . PRO A 1 248 ? -33.196 7.121 26.619 1.00 61.09 248 PRO A C 1
ATOM 1836 O O . PRO A 1 248 ? -32.703 8.044 27.262 1.00 61.09 248 PRO A O 1
ATOM 1839 N N . ASN A 1 249 ? -34.346 7.236 25.952 1.00 64.88 249 ASN A N 1
ATOM 1840 C CA . ASN A 1 249 ? -35.267 8.381 26.017 1.00 64.88 249 ASN A CA 1
ATOM 1841 C C . ASN A 1 249 ? -34.802 9.713 25.391 1.00 64.88 249 ASN A C 1
ATOM 1843 O O . ASN A 1 249 ? -35.384 10.748 25.712 1.00 64.88 249 ASN A O 1
ATOM 1847 N N . SER A 1 250 ? -33.832 9.722 24.470 1.00 58.72 250 SER A N 1
ATOM 1848 C CA . SER A 1 250 ? -33.549 10.908 23.647 1.00 58.72 250 SER A CA 1
ATOM 1849 C C . SER A 1 250 ? -33.834 10.652 22.165 1.00 58.72 250 SER A C 1
ATOM 1851 O O . SER A 1 250 ? -33.319 9.728 21.536 1.00 58.72 250 SER A O 1
ATOM 1853 N N . VAL A 1 251 ? -34.708 11.493 21.613 1.00 59.97 251 VAL A N 1
ATOM 1854 C CA . VAL A 1 251 ? -34.900 11.683 20.175 1.00 59.97 251 VAL A CA 1
ATOM 1855 C C . VAL A 1 251 ? -34.588 13.161 19.921 1.00 59.97 251 VAL A C 1
ATOM 1857 O O . VAL A 1 251 ? -35.244 14.006 20.531 1.00 59.97 251 VAL A O 1
ATOM 1860 N N . PRO A 1 252 ? -33.607 13.507 19.070 1.00 60.72 252 PRO A N 1
ATOM 1861 C CA . PRO A 1 252 ? -32.812 12.629 18.208 1.00 60.72 252 PRO A CA 1
ATOM 1862 C C . PRO A 1 252 ? -31.640 11.934 18.931 1.00 60.72 252 PRO A C 1
ATOM 1864 O O . PRO A 1 252 ? -31.199 12.371 19.990 1.00 60.72 252 PRO A O 1
ATOM 1867 N N . TYR A 1 253 ? -31.108 10.871 18.313 1.00 64.81 253 TYR A N 1
ATOM 1868 C CA . TYR A 1 253 ? -29.845 10.233 18.705 1.00 64.81 253 TYR A CA 1
ATOM 1869 C C . TYR A 1 253 ? -28.733 11.279 18.865 1.00 64.81 253 TYR A C 1
ATOM 1871 O O . TYR A 1 253 ? -28.587 12.154 18.006 1.00 64.81 253 TYR A O 1
ATOM 1879 N N . GLN A 1 254 ? -27.912 11.174 19.916 1.00 69.88 254 GLN A N 1
ATOM 1880 C CA . GLN A 1 254 ? -26.737 12.035 20.028 1.00 69.88 254 GLN A CA 1
ATOM 1881 C C . GLN A 1 254 ? -25.756 11.682 18.905 1.00 69.88 254 GLN A C 1
ATOM 1883 O O . GLN A 1 254 ? -25.203 10.580 18.860 1.00 69.88 254 GLN A O 1
ATOM 1888 N N . LEU A 1 255 ? -25.565 12.637 17.997 1.00 77.69 255 LEU A N 1
ATOM 1889 C CA . LEU A 1 255 ? -24.600 12.559 16.914 1.00 77.69 255 LEU A CA 1
ATOM 1890 C C . LEU A 1 255 ? -23.237 13.012 17.434 1.00 77.69 255 LEU A C 1
ATOM 1892 O O . LEU A 1 255 ? -23.057 14.180 17.779 1.00 77.69 255 LEU A O 1
ATOM 1896 N N . THR A 1 256 ? -22.269 12.104 17.495 1.00 84.56 256 THR A N 1
ATOM 1897 C CA . THR A 1 256 ? -20.878 12.468 17.793 1.00 84.56 256 THR A CA 1
ATOM 1898 C C . THR A 1 256 ? -20.088 12.502 16.493 1.00 84.56 256 THR A C 1
ATOM 1900 O O . THR A 1 256 ? -20.016 11.495 15.793 1.00 84.56 256 THR A O 1
ATOM 1903 N N . SER A 1 257 ? -19.522 13.664 16.161 1.00 88.25 257 SER A N 1
ATOM 1904 C CA . SER A 1 257 ? -18.632 13.834 15.008 1.00 88.25 257 SER A CA 1
ATOM 1905 C C . SER A 1 257 ? -17.188 13.697 15.461 1.00 88.25 257 SER A C 1
ATOM 1907 O O . SER A 1 257 ? -16.761 14.409 16.369 1.00 88.25 257 SER A O 1
ATOM 1909 N N . ILE A 1 258 ? -16.446 12.795 14.827 1.00 91.00 258 ILE A N 1
ATOM 1910 C CA . ILE A 1 258 ? -15.013 12.610 15.057 1.00 91.00 258 ILE A CA 1
ATOM 1911 C C . ILE A 1 258 ? -14.300 12.909 13.746 1.00 91.00 258 ILE A C 1
ATOM 1913 O O . ILE A 1 258 ? -14.564 12.257 12.733 1.00 91.00 258 ILE A O 1
ATOM 1917 N N . GLU A 1 259 ? -13.410 13.895 13.765 1.00 92.94 259 GLU A N 1
ATOM 1918 C CA . GLU A 1 259 ? -12.627 14.261 12.592 1.00 92.94 259 GLU A CA 1
ATOM 1919 C C . GLU A 1 259 ? -11.339 13.435 12.512 1.00 92.94 259 GLU A C 1
ATOM 1921 O O . GLU A 1 259 ? -10.566 13.349 13.467 1.00 92.94 259 GLU A O 1
ATOM 1926 N N . TYR A 1 260 ? -11.108 12.852 11.339 1.00 94.44 260 TYR A N 1
ATOM 1927 C CA . TYR A 1 260 ? -9.883 12.165 10.972 1.00 94.44 260 TYR A CA 1
ATOM 1928 C C . TYR A 1 260 ? -9.203 12.874 9.807 1.00 94.44 260 TYR A C 1
ATOM 1930 O O . TYR A 1 260 ? -9.785 13.039 8.731 1.00 94.44 260 TYR A O 1
ATOM 1938 N N . ASP A 1 261 ? -7.927 13.177 9.999 1.00 94.75 261 ASP A N 1
ATOM 1939 C CA . ASP A 1 261 ? -7.014 13.543 8.932 1.00 94.75 261 ASP A CA 1
ATOM 1940 C C . ASP A 1 261 ? -6.482 12.275 8.279 1.00 94.75 261 ASP A C 1
ATOM 1942 O O . ASP A 1 261 ? -5.835 11.441 8.917 1.00 94.75 261 ASP A O 1
ATOM 1946 N N . VAL A 1 262 ? -6.800 12.110 6.998 1.00 95.38 262 VAL A N 1
ATOM 1947 C CA . VAL A 1 262 ? -6.534 10.887 6.249 1.00 95.38 262 VAL A CA 1
ATOM 1948 C C . VAL A 1 262 ? -5.587 11.186 5.101 1.00 95.38 262 VAL A C 1
ATOM 1950 O O . VAL A 1 262 ? -5.907 11.961 4.208 1.00 95.38 262 VAL A O 1
ATOM 1953 N N . SER A 1 263 ? -4.431 10.532 5.089 1.00 93.75 263 SER A N 1
ATOM 1954 C CA . SER A 1 263 ? -3.511 10.569 3.954 1.00 93.75 263 SER A CA 1
ATOM 1955 C C . SER A 1 263 ? -3.639 9.263 3.176 1.00 93.75 263 SER A C 1
ATOM 1957 O O . SER A 1 263 ? -3.416 8.184 3.733 1.00 93.75 263 SER A O 1
ATOM 1959 N N . VAL A 1 264 ? -4.065 9.359 1.914 1.00 92.38 264 VAL A N 1
ATOM 1960 C CA . VAL A 1 264 ? -4.356 8.219 1.033 1.00 92.38 264 VAL A CA 1
ATOM 1961 C C . VAL A 1 264 ? -3.302 8.137 -0.066 1.00 92.38 264 VAL A C 1
ATOM 1963 O O . VAL A 1 264 ? -3.080 9.101 -0.798 1.00 92.38 264 VAL A O 1
ATOM 1966 N N . GLN A 1 265 ? -2.685 6.972 -0.212 1.00 88.50 265 GLN A N 1
ATOM 1967 C CA . GLN A 1 265 ? -1.709 6.671 -1.254 1.00 88.50 265 GLN A CA 1
ATOM 1968 C C . GLN A 1 265 ? -2.391 6.207 -2.550 1.00 88.50 265 GLN A C 1
ATOM 1970 O O . GLN A 1 265 ? -3.575 5.858 -2.574 1.00 88.50 265 GLN A O 1
ATOM 1975 N N . TYR A 1 266 ? -1.640 6.202 -3.654 1.00 84.69 266 TYR A N 1
ATOM 1976 C CA . TYR A 1 266 ? -2.151 5.817 -4.975 1.00 84.69 266 TYR A CA 1
ATOM 1977 C C . TYR A 1 266 ? -2.615 4.349 -5.024 1.00 84.69 266 TYR A C 1
ATOM 1979 O O . TYR A 1 266 ? -3.568 4.034 -5.734 1.00 84.69 266 TYR A O 1
ATOM 1987 N N . ASN A 1 267 ? -1.998 3.478 -4.218 1.00 84.56 267 ASN A N 1
ATOM 1988 C CA . ASN A 1 267 ? -2.326 2.056 -4.078 1.00 84.56 267 ASN A CA 1
ATOM 1989 C C . ASN A 1 267 ? -3.623 1.791 -3.273 1.00 84.56 267 ASN A C 1
ATOM 1991 O O . ASN A 1 267 ? -3.998 0.635 -3.082 1.00 84.56 267 ASN A O 1
ATOM 1995 N N . GLY A 1 268 ? -4.307 2.835 -2.784 1.00 89.00 268 GLY A N 1
ATOM 1996 C CA . GLY A 1 268 ? -5.526 2.721 -1.973 1.00 89.00 268 GLY A CA 1
ATOM 1997 C C . GLY A 1 268 ? -5.285 2.448 -0.487 1.00 89.00 268 GLY A C 1
ATOM 1998 O O . GLY A 1 268 ? -6.247 2.314 0.271 1.00 89.00 268 GLY A O 1
ATOM 1999 N N . CYS A 1 269 ? -4.030 2.382 -0.046 1.00 92.44 269 CYS A N 1
ATOM 2000 C CA . CYS A 1 269 ? -3.693 2.353 1.370 1.00 92.44 269 CYS A CA 1
ATOM 2001 C C . CYS A 1 269 ? -3.744 3.752 1.975 1.00 92.44 269 CYS A C 1
ATOM 2003 O O . CYS A 1 269 ? -3.426 4.747 1.324 1.00 92.44 269 CYS A O 1
ATOM 2005 N N . TYR A 1 270 ? -4.147 3.840 3.236 1.00 94.38 270 TYR A N 1
ATOM 2006 C CA . TYR A 1 270 ? -4.278 5.106 3.931 1.00 94.38 270 TYR A CA 1
ATOM 2007 C C . TYR A 1 270 ? -3.895 5.011 5.402 1.00 94.38 270 TYR A C 1
ATOM 2009 O O . TYR A 1 270 ? -3.970 3.959 6.045 1.00 94.38 270 TYR A O 1
ATOM 2017 N N . LYS A 1 271 ? -3.525 6.172 5.936 1.00 94.88 271 LYS A N 1
ATOM 2018 C CA . LYS A 1 271 ? -3.350 6.427 7.362 1.00 94.88 271 LYS A CA 1
ATOM 2019 C C . LYS A 1 271 ? -4.347 7.503 7.769 1.00 94.88 271 LYS A C 1
ATOM 2021 O O . LYS A 1 271 ? -4.289 8.607 7.239 1.00 94.88 271 LYS A O 1
ATOM 2026 N N . ALA A 1 272 ? -5.230 7.182 8.704 1.00 94.88 272 ALA A N 1
ATOM 2027 C CA . ALA A 1 272 ? -6.184 8.101 9.304 1.00 94.88 272 ALA A CA 1
ATOM 2028 C C . ALA A 1 272 ? -5.769 8.394 10.749 1.00 94.88 272 ALA A C 1
ATOM 2030 O O . ALA A 1 272 ? -5.561 7.469 11.530 1.00 94.88 272 ALA A O 1
ATOM 2031 N N . GLN A 1 273 ? -5.649 9.664 11.116 1.00 94.31 273 GLN A N 1
ATOM 2032 C CA . GLN A 1 273 ? -5.286 10.092 12.464 1.00 94.31 273 GLN A CA 1
ATOM 2033 C C . GLN A 1 273 ? -6.274 11.140 12.968 1.00 94.31 273 GLN A C 1
ATOM 2035 O O . GLN A 1 273 ? -6.668 12.027 12.222 1.00 94.31 273 GLN A O 1
ATOM 2040 N N . SER A 1 274 ? -6.655 11.046 14.237 1.00 92.31 274 SER A N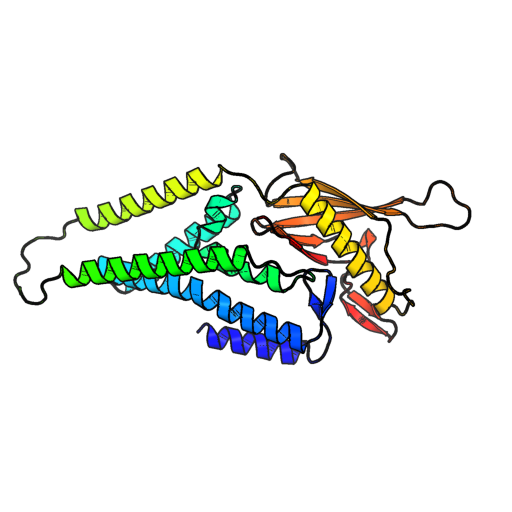 1
ATOM 2041 C CA . SER A 1 274 ? -7.531 12.027 14.883 1.00 92.31 274 SER A CA 1
ATOM 2042 C C . SER A 1 274 ? -6.775 12.763 15.993 1.00 92.31 274 SER A C 1
ATOM 2044 O O . SER A 1 274 ? -5.924 12.163 16.660 1.00 92.31 274 SER A O 1
ATOM 2046 N N . PRO A 1 275 ? -7.089 14.045 16.249 1.00 90.31 275 PRO A N 1
ATOM 2047 C CA . PRO A 1 275 ? -6.562 14.772 17.395 1.00 90.31 275 PRO A CA 1
ATOM 2048 C C . PRO A 1 275 ? -6.871 14.068 18.732 1.00 90.31 275 PRO A C 1
ATOM 2050 O O . PRO A 1 275 ? -7.963 13.503 18.887 1.00 90.31 275 PRO A O 1
ATOM 2053 N N . PRO A 1 276 ? -5.979 14.167 19.743 1.00 88.31 276 PRO A N 1
ATOM 2054 C CA . PRO A 1 276 ? -6.210 13.575 21.062 1.00 88.31 276 PRO A CA 1
ATOM 2055 C C . PRO A 1 276 ? -7.476 14.073 21.769 1.00 88.31 276 PRO A C 1
ATOM 2057 O O . PRO A 1 276 ? -8.017 13.372 22.617 1.00 88.31 276 PRO A O 1
ATOM 2060 N N . ALA A 1 277 ? -7.959 15.270 21.419 1.00 86.56 277 ALA A N 1
ATOM 2061 C CA . ALA A 1 277 ? -9.156 15.869 22.006 1.00 86.56 277 ALA A CA 1
ATOM 2062 C C . ALA A 1 277 ? -10.421 15.014 21.809 1.00 86.56 277 ALA A C 1
ATOM 2064 O O . ALA A 1 277 ? -11.307 15.044 22.658 1.00 86.56 277 ALA A O 1
ATOM 2065 N N . PHE A 1 278 ? -10.498 14.237 20.723 1.00 82.62 278 PHE A N 1
ATOM 2066 C CA . PHE A 1 278 ? -11.660 13.394 20.432 1.00 82.62 278 PHE A CA 1
ATOM 2067 C C . PHE A 1 278 ? -11.535 11.976 21.000 1.00 82.62 278 PHE A C 1
ATOM 2069 O O . PHE A 1 278 ? -12.535 11.392 21.408 1.00 82.62 278 PHE A O 1
ATOM 2076 N N . LEU A 1 279 ? -10.324 11.405 21.007 1.00 85.75 279 LEU A N 1
ATOM 2077 C CA . LEU A 1 279 ? -10.116 9.958 21.186 1.00 85.75 279 LEU A CA 1
ATOM 2078 C C . LEU A 1 279 ? -9.119 9.594 22.293 1.00 85.75 279 LEU A C 1
ATOM 2080 O O . LEU A 1 279 ? -8.858 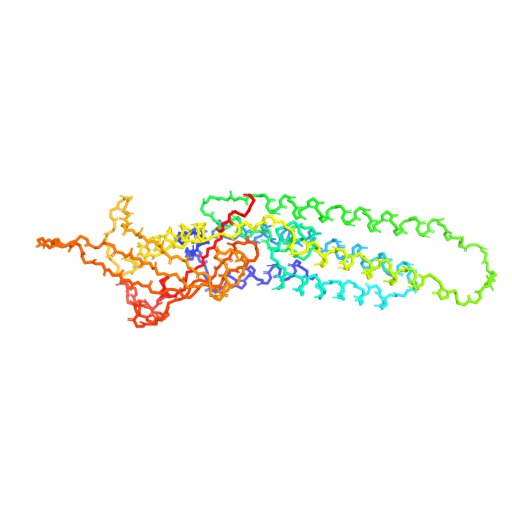8.412 22.523 1.00 85.75 279 LEU A O 1
ATOM 2084 N N . GLY A 1 280 ? -8.559 10.590 22.979 1.00 87.88 280 GLY A N 1
ATOM 2085 C CA . GLY A 1 280 ? -7.479 10.407 23.940 1.00 87.88 280 GLY A CA 1
ATOM 2086 C C . GLY A 1 280 ? -6.103 10.266 23.283 1.00 87.88 280 GLY A C 1
ATOM 2087 O O . GLY A 1 280 ? -5.928 10.434 22.076 1.00 87.88 280 GLY A O 1
ATOM 2088 N N . GLY A 1 281 ? -5.090 9.990 24.105 1.00 91.19 281 GLY A N 1
ATOM 2089 C CA . GLY A 1 281 ? -3.707 9.855 23.648 1.00 91.19 281 GLY A CA 1
ATOM 2090 C C . GLY A 1 281 ? -3.444 8.598 22.809 1.00 91.19 281 GLY A C 1
ATOM 2091 O O . GLY A 1 281 ? -4.285 7.706 22.686 1.00 91.19 281 GLY A O 1
ATOM 2092 N N . GLN A 1 282 ? -2.222 8.506 22.275 1.00 90.56 282 GLN A N 1
ATOM 2093 C CA . GLN A 1 282 ? -1.736 7.347 21.512 1.00 90.56 282 GLN A CA 1
ATOM 2094 C C . GLN A 1 282 ? -1.687 6.053 22.339 1.00 90.56 282 GLN A C 1
ATOM 2096 O O . GLN A 1 282 ? -1.710 4.956 21.781 1.00 90.56 282 GLN A O 1
ATOM 2101 N N . SER A 1 283 ? -1.609 6.164 23.662 1.00 91.75 283 SER A N 1
ATOM 2102 C CA . SER A 1 283 ? -1.642 5.036 24.583 1.00 91.75 283 SER A CA 1
ATOM 2103 C C . SER A 1 283 ? -2.817 5.152 25.546 1.00 91.75 283 SER A C 1
ATOM 2105 O O . SER A 1 283 ? -3.283 6.241 25.877 1.00 91.75 283 SER A O 1
ATOM 2107 N N . MET A 1 284 ? -3.302 3.997 25.981 1.00 92.75 284 MET A N 1
ATOM 2108 C CA . MET A 1 284 ? -4.414 3.842 26.911 1.00 92.75 284 MET A CA 1
ATOM 2109 C C . MET A 1 284 ? -4.115 2.702 27.884 1.00 92.75 284 MET A C 1
ATOM 2111 O O . MET A 1 284 ? -3.266 1.849 27.620 1.00 92.75 284 MET A O 1
ATOM 2115 N N . LEU A 1 285 ? -4.816 2.671 29.013 1.00 92.44 285 LEU A N 1
ATOM 2116 C CA . LEU A 1 285 ? -4.749 1.545 29.938 1.00 92.44 285 LEU A CA 1
ATOM 2117 C C . LEU A 1 285 ? -5.740 0.467 29.501 1.00 92.44 285 LEU A C 1
ATOM 2119 O O . LEU A 1 285 ? -6.911 0.742 29.239 1.00 92.44 285 LEU A O 1
ATOM 2123 N N . SER A 1 286 ? -5.256 -0.766 29.418 1.00 91.56 286 SER A N 1
ATOM 2124 C CA . SER A 1 286 ? -6.113 -1.940 29.266 1.00 91.56 286 SER A CA 1
ATOM 2125 C C . SER A 1 286 ? -6.806 -2.290 30.587 1.00 91.56 286 SER A C 1
ATOM 2127 O O . SER A 1 286 ? -6.418 -1.812 31.653 1.00 91.56 286 SER A O 1
ATOM 2129 N N . ALA A 1 287 ? -7.788 -3.191 30.536 1.00 91.75 287 ALA A N 1
ATOM 2130 C CA . ALA A 1 287 ? -8.492 -3.706 31.713 1.00 91.75 287 ALA A CA 1
ATOM 2131 C C . ALA A 1 287 ? -7.560 -4.301 32.783 1.00 91.75 287 ALA A C 1
ATOM 2133 O O . ALA A 1 287 ? -7.887 -4.290 33.964 1.00 91.75 287 ALA A O 1
ATOM 2134 N N . SER A 1 288 ? -6.395 -4.818 32.374 1.00 88.94 288 SER A N 1
ATOM 2135 C CA . SER A 1 288 ? -5.377 -5.377 33.272 1.00 88.94 288 SER A CA 1
ATOM 2136 C C . SER A 1 288 ? -4.405 -4.330 33.830 1.00 88.94 288 SER A C 1
ATOM 2138 O O . SER A 1 288 ? -3.421 -4.690 34.469 1.00 88.94 288 SER A O 1
ATOM 2140 N N . GLY A 1 289 ? -4.629 -3.039 33.558 1.00 88.94 289 GLY A N 1
ATOM 2141 C CA . GLY A 1 289 ? -3.754 -1.942 33.980 1.00 88.94 289 GLY A CA 1
ATOM 2142 C C . GLY A 1 289 ? -2.471 -1.798 33.154 1.00 88.94 289 GLY A C 1
ATOM 2143 O O . GLY A 1 289 ? -1.664 -0.916 33.428 1.00 88.94 289 GLY A O 1
ATOM 2144 N N . ARG A 1 290 ? -2.264 -2.626 32.119 1.00 89.44 290 ARG A N 1
ATOM 2145 C CA . ARG A 1 290 ? -1.112 -2.499 31.211 1.00 89.44 290 ARG A CA 1
ATOM 2146 C C . ARG A 1 290 ? -1.349 -1.383 30.202 1.00 89.44 290 ARG A C 1
ATOM 2148 O O . ARG A 1 290 ? -2.441 -1.300 29.632 1.00 89.44 290 ARG A O 1
ATOM 2155 N N . GLN A 1 291 ? -0.319 -0.583 29.939 1.00 90.69 291 GLN A N 1
ATOM 2156 C CA . GLN A 1 291 ? -0.333 0.412 28.871 1.00 90.69 291 GLN A CA 1
ATOM 2157 C C . GLN A 1 291 ? -0.330 -0.292 27.508 1.00 90.69 291 GLN A C 1
ATOM 2159 O O . GLN A 1 291 ? 0.539 -1.116 27.226 1.00 90.69 291 GLN A O 1
ATOM 2164 N N . VAL A 1 292 ? -1.318 0.023 26.674 1.00 89.94 292 VAL A N 1
ATOM 2165 C CA . VAL A 1 292 ? -1.480 -0.507 25.316 1.00 89.94 292 VAL A CA 1
ATOM 2166 C C . VAL A 1 292 ? -1.678 0.642 24.332 1.00 89.94 292 VAL A C 1
ATOM 2168 O O . VAL A 1 292 ? -2.105 1.734 24.711 1.00 89.94 292 VAL A O 1
ATOM 2171 N N . THR A 1 293 ? -1.357 0.421 23.060 1.00 90.12 293 THR A N 1
ATOM 2172 C CA . THR A 1 293 ? -1.631 1.401 22.003 1.00 90.12 293 THR A CA 1
ATOM 2173 C C . THR A 1 293 ? -3.135 1.578 21.842 1.00 90.12 293 THR A C 1
ATOM 2175 O O . THR A 1 293 ? -3.871 0.597 21.753 1.00 90.12 293 THR A O 1
ATOM 2178 N N . ASN A 1 294 ? -3.584 2.828 21.787 1.00 91.69 294 ASN A N 1
ATOM 2179 C CA . ASN A 1 294 ? -4.962 3.168 21.483 1.00 91.69 294 ASN A CA 1
ATOM 2180 C C . ASN A 1 294 ? -5.224 2.939 19.982 1.00 91.69 294 ASN A C 1
ATOM 2182 O O . ASN A 1 294 ? -4.688 3.689 19.160 1.00 91.69 294 ASN A O 1
ATOM 2186 N N . PRO A 1 295 ? -6.039 1.938 19.599 1.00 91.81 295 PRO A N 1
ATOM 2187 C CA . PRO A 1 295 ? -6.269 1.617 18.194 1.00 91.81 295 PRO A CA 1
ATOM 2188 C C . PRO A 1 295 ? -7.111 2.681 17.467 1.00 91.81 295 PRO A C 1
ATOM 2190 O O . PRO A 1 295 ? -7.146 2.677 16.242 1.00 91.81 295 PRO A O 1
ATOM 2193 N N . LEU A 1 296 ? -7.772 3.597 18.192 1.00 91.69 296 LEU A N 1
ATOM 2194 C CA . LEU A 1 296 ? -8.534 4.703 17.604 1.00 91.69 296 LEU A CA 1
ATOM 2195 C C . LEU A 1 296 ? -7.673 5.916 17.238 1.00 91.69 296 LEU A C 1
ATOM 2197 O O . LEU A 1 296 ? -8.086 6.711 16.393 1.00 91.69 296 LEU A O 1
ATOM 2201 N N . PHE A 1 297 ? -6.490 6.056 17.844 1.00 91.75 297 PHE A N 1
ATOM 2202 C CA . PHE A 1 297 ? -5.625 7.221 17.643 1.00 91.75 297 PHE A CA 1
ATOM 2203 C C . PHE A 1 297 ? -5.098 7.311 16.204 1.00 91.75 297 PHE A C 1
ATOM 2205 O O . PHE A 1 297 ? -5.122 8.380 15.592 1.00 91.75 297 PHE A O 1
ATOM 2212 N N . VAL A 1 298 ? -4.655 6.176 15.653 1.00 91.88 298 VAL A N 1
ATOM 2213 C CA . VAL A 1 298 ? -4.286 6.037 14.241 1.00 91.88 298 VAL A CA 1
ATOM 2214 C C . VAL A 1 298 ? -4.901 4.759 13.693 1.00 91.88 298 VAL A C 1
ATOM 2216 O O . VAL A 1 298 ? -4.626 3.668 14.190 1.00 91.88 298 VAL A O 1
ATOM 2219 N N . VAL A 1 299 ? -5.684 4.903 12.629 1.00 91.88 299 VAL A N 1
ATOM 2220 C CA . VAL A 1 299 ? -6.324 3.809 11.905 1.00 91.88 299 VAL A CA 1
ATOM 2221 C C . VAL A 1 299 ? -5.643 3.662 10.551 1.00 91.88 299 VAL A C 1
ATOM 2223 O O . VAL A 1 299 ? -5.573 4.610 9.770 1.00 91.88 299 VAL A O 1
ATOM 2226 N N . TYR A 1 300 ? -5.142 2.466 10.267 1.00 92.56 300 TYR A N 1
ATOM 2227 C CA . TYR A 1 300 ? -4.601 2.116 8.958 1.00 92.56 300 TYR A CA 1
ATOM 2228 C C . TYR A 1 300 ? -5.603 1.252 8.207 1.00 92.56 300 TYR A C 1
ATOM 2230 O O . TYR A 1 300 ? -6.288 0.427 8.812 1.00 92.56 300 TYR A O 1
ATOM 2238 N N . GLY A 1 301 ? -5.654 1.415 6.891 1.00 93.62 301 GLY A N 1
ATOM 2239 C CA . GLY A 1 301 ? -6.455 0.546 6.047 1.00 93.62 301 GLY A CA 1
ATOM 2240 C C . GLY A 1 301 ? -6.003 0.563 4.602 1.00 93.62 301 GLY A C 1
ATOM 2241 O O . GLY A 1 301 ? -5.270 1.453 4.181 1.00 93.62 301 GLY A O 1
ATOM 2242 N N . CYS A 1 302 ? -6.440 -0.437 3.846 1.00 93.69 302 CYS A N 1
ATOM 2243 C CA . CYS A 1 302 ? -6.239 -0.503 2.404 1.00 93.69 302 CYS A CA 1
ATOM 2244 C C . CYS A 1 302 ? -7.491 -1.054 1.732 1.00 93.69 302 CYS A C 1
ATOM 2246 O O . CYS A 1 302 ? -8.196 -1.894 2.296 1.00 93.69 302 CYS A O 1
ATOM 2248 N N . PHE A 1 303 ? -7.745 -0.615 0.504 1.00 92.44 303 PHE A N 1
ATOM 2249 C CA . PHE A 1 303 ? -8.842 -1.124 -0.308 1.00 92.44 303 PHE A CA 1
ATOM 2250 C C . PHE A 1 303 ? -8.411 -1.370 -1.744 1.00 92.44 303 PHE A C 1
ATOM 2252 O O . PHE A 1 303 ? -7.469 -0.762 -2.242 1.00 92.44 303 PHE A O 1
ATOM 2259 N N . ASN A 1 304 ? -9.134 -2.265 -2.413 1.00 89.69 304 ASN A N 1
ATOM 2260 C CA . ASN A 1 304 ? -8.875 -2.564 -3.810 1.00 89.69 304 ASN A CA 1
ATOM 2261 C C . ASN A 1 304 ? -9.242 -1.353 -4.684 1.00 89.69 304 ASN A C 1
ATOM 2263 O O . ASN A 1 304 ? -10.375 -0.868 -4.638 1.00 89.69 304 ASN A O 1
ATOM 2267 N N . ILE A 1 305 ? -8.280 -0.873 -5.467 1.00 85.38 305 ILE A N 1
ATOM 2268 C CA . ILE A 1 305 ? -8.432 0.245 -6.410 1.00 85.38 305 ILE A CA 1
ATOM 2269 C C . ILE A 1 305 ? -8.780 -0.208 -7.832 1.00 85.38 305 ILE A C 1
ATOM 2271 O O . ILE A 1 305 ? -9.152 0.636 -8.647 1.00 85.38 305 ILE A O 1
ATOM 2275 N N . LEU A 1 306 ? -8.662 -1.512 -8.102 1.00 82.06 306 LEU A N 1
ATOM 2276 C CA . LEU A 1 306 ? -9.004 -2.154 -9.370 1.00 82.06 306 LEU A CA 1
ATOM 2277 C C . LEU A 1 306 ? -10.508 -2.456 -9.455 1.00 82.06 306 LEU A C 1
ATOM 2279 O O . LEU A 1 306 ? -11.180 -2.524 -8.391 1.00 82.06 306 LEU A O 1
#

Sequence (306 aa):
MTLLLGASSLIAGLVLVGAHALVNLSGVLTSPGRMLALTAVSWLICLLPVLAYTSLAILVSVATRNGILGVLGPLLVALITQLLDLIGKGLIVHELLIGSAFDGWHGLFTSNPFFGQVAIGSLVSVAWIAACLTASWRIMRRRDFLTGVSSGGPSWRAPIKVVAIGTAVIAALAFGCGVGPTGVTAYRVAYTVGREFNNVTLLQQQLIGRRIPPNARLYVQPLCNRRGTKAVGPGDWSCNVYVYLPQPNSVPYQLTSIEYDVSVQYNGCYKAQSPPAFLGGQSMLSASGRQVTNPLFVVYGCFNIL

Radius of gyration: 24.71 Å; Cα contacts (8 Å, |Δi|>4): 470; chains: 1; bounding box: 76×39×70 Å

Solvent-accessible surface area (backbone atoms only — not comparable to full-atom values): 16280 Å² total; per-residue (Å²): 107,69,67,56,54,46,51,51,53,52,50,48,48,46,72,77,56,48,87,50,64,43,71,37,37,42,31,41,78,38,56,37,70,58,52,52,51,52,53,55,50,36,53,58,57,40,48,46,35,50,48,21,45,51,27,42,17,51,25,39,16,61,76,66,74,32,68,66,49,13,56,51,46,38,52,54,52,50,54,51,40,53,51,43,63,72,70,43,49,12,44,62,39,46,57,66,35,64,62,48,30,66,58,22,53,60,34,65,45,30,88,76,61,50,57,65,54,40,51,46,24,47,52,45,17,52,51,46,29,52,51,24,46,51,51,35,51,54,56,55,72,72,51,75,92,77,68,94,66,93,80,75,76,89,66,64,65,60,63,51,48,53,51,51,51,50,51,50,52,51,50,52,46,59,61,37,15,75,52,62,68,48,52,40,33,33,67,58,53,16,54,49,52,40,53,30,50,45,36,17,48,54,49,45,43,46,46,54,60,47,87,74,63,88,88,70,78,73,57,64,52,43,48,40,42,36,67,97,54,72,48,56,40,53,46,56,29,46,31,39,39,33,36,57,46,93,53,93,95,50,87,72,59,57,73,45,77,43,62,25,48,28,44,34,43,80,76,34,35,34,46,30,37,39,62,46,91,80,68,43,53,64,56,39,62,29,59,87,70,47,81,39,74,32,48,71,26,55,42,50,36,60,48,84,44,121

Nearest PDB structures (foldseek):
  4v93-assembly1_C1  TM=5.832E-01  e=2.613E+00  Lumbricus terrestris
  4u8u-assembly1_O  TM=2.966E-01  e=3.949E-01  Glossoscolex paulistus

Mean predicted aligned error: 8.57 Å

pLDDT: mean 83.94, std 11.85, range [48.0, 95.5]